Protein AF-A0A9D7B9E9-F1 (afdb_monomer)

Radius of gyration: 17.44 Å; Cα contacts (8 Å, |Δi|>4): 364; chains: 1; bounding box: 37×48×51 Å

Mean predicted aligned error: 8.18 Å

pLDDT: mean 83.64, std 17.67, range [37.66, 98.56]

Nearest PDB structures (foldseek):
  6jv1-assembly1_A  TM=7.562E-01  e=7.847E-06  Synechocystis sp. PCC 6803 substr. Kazusa
  1g61-assembly2_B  TM=6.503E-01  e=5.868E-02  Methanocaldococcus jannaschii
  5t9f-assembly1_B  TM=6.902E-01  e=3.402E+00  Glycine max
  5whx-assembly1_A  TM=3.479E-01  e=3.848E+00  Glycine max

Sequence (204 aa):
MRQTLDFSAWEHHGLILEGTGSLVLDRIKRRAFACLSPRTSERAVEAWCEQLGYTPIAFTASMDGRLNGAPIYHTNVVISIGTHWALVCFDAMPYPAERQELEEELAKSGREVISFDLPQLHKFVGNALELVPARLSGASGHREQRGTKQEAIFLSETAFHALKPFQRIALERHAQLIPVAVPTIEAIGGGGVRCMLAENFLPG

Solvent-accessible surface area (backbone atoms only — not comparable to full-atom values): 11478 Å² total; per-residue (Å²): 132,91,82,80,86,81,62,73,78,33,53,85,70,71,35,30,70,51,69,77,35,20,49,40,65,41,79,88,82,32,35,35,36,28,24,44,32,99,37,15,28,64,73,40,48,47,54,51,17,65,77,69,67,36,47,68,46,70,36,57,36,14,72,74,23,38,86,88,36,59,70,38,55,38,17,33,42,41,32,26,70,50,95,59,35,30,36,35,35,64,61,24,31,50,48,66,67,50,43,51,53,51,51,52,55,46,59,76,66,73,35,51,77,44,76,47,52,57,77,31,38,79,36,35,48,15,15,40,40,66,46,69,72,79,79,66,90,79,71,85,79,79,77,78,63,90,84,65,64,71,34,32,33,38,26,24,42,61,16,57,70,53,49,51,72,68,57,46,55,55,49,55,72,75,23,44,77,45,67,38,88,52,68,68,43,43,75,73,67,76,40,46,51,42,75,76,55,83,91,80,83,77,86,129

Secondary structure (DSSP, 8-state):
-------HHHHTTT--B-GGGS-EEETTTTEEEEEEBTTB-HHHHHHHHHHHT-EEEEEE-BTTSSTTSPBP--HHHHEEE-SSEEEE-GGG---HHHHHHHHHHHHHHT-EEEE--HHHHTTTTT--EEEPPP--TT-------TT--S-EEEEEHHHHHHS-HHHHHHHHTTSEEEEE--HHIIIII---TGGG--------

Foldseek 3Di:
DDDDDDCPVCVVVQAAAAAPFQWAAPPPQQETEGADDSRHHPVNQVVVCVVVVHDYLYAWFALQLAPPHHTDNGPLLAWHDDPAAIEGELSRGNDVVSSVVVVVVVVVSNHHYDYDYSVLSLLSLSNKDKDADDPPPPDDDDPDPPPAFRIEIEWAPSNVVSDDPVSVVRVVVRHHYDHDHDPCCVVPVVDIPNVVDHDDDDDD

Structure (mmCIF, N/CA/C/O backbone):
data_AF-A0A9D7B9E9-F1
#
_entry.id   AF-A0A9D7B9E9-F1
#
loop_
_atom_site.group_PDB
_atom_site.id
_atom_site.type_symbol
_atom_site.label_atom_id
_atom_site.label_alt_id
_atom_site.label_comp_id
_atom_site.label_asym_id
_atom_site.label_entity_id
_atom_site.label_seq_id
_atom_site.pdbx_PDB_ins_code
_atom_site.Cartn_x
_atom_site.Cartn_y
_atom_site.Cartn_z
_atom_site.occupancy
_atom_site.B_iso_or_equiv
_atom_site.auth_seq_id
_atom_site.auth_comp_id
_atom_site.auth_asym_id
_atom_site.auth_atom_id
_atom_site.pdbx_PDB_model_num
ATOM 1 N N . MET A 1 1 ? -12.060 -28.147 9.194 1.00 37.69 1 MET A N 1
ATOM 2 C CA . MET A 1 1 ? -10.891 -28.699 8.476 1.00 37.69 1 MET A CA 1
ATOM 3 C C . MET A 1 1 ? -9.906 -27.549 8.296 1.00 37.69 1 MET A C 1
ATOM 5 O O . MET A 1 1 ? -10.287 -26.558 7.693 1.00 37.69 1 MET A O 1
ATOM 9 N N . ARG A 1 2 ? -8.721 -27.591 8.924 1.00 37.66 2 ARG A N 1
ATOM 10 C CA . ARG A 1 2 ? -7.673 -26.571 8.723 1.00 37.66 2 ARG A CA 1
ATOM 11 C C . ARG A 1 2 ? -7.009 -26.879 7.383 1.00 37.66 2 ARG A C 1
ATOM 13 O O . ARG A 1 2 ? -6.370 -27.918 7.268 1.00 37.66 2 ARG A O 1
ATOM 20 N N . GLN A 1 3 ? -7.216 -26.031 6.383 1.00 48.16 3 GLN A N 1
ATOM 21 C CA . GLN A 1 3 ? -6.511 -26.131 5.112 1.00 48.16 3 GLN A CA 1
ATOM 22 C C . GLN A 1 3 ? -5.310 -25.191 5.181 1.00 48.16 3 GLN A C 1
ATOM 24 O O . GLN A 1 3 ? -5.473 -23.976 5.254 1.00 48.16 3 GLN A O 1
ATOM 29 N N . THR A 1 4 ? -4.111 -25.763 5.234 1.00 53.41 4 THR A N 1
ATOM 30 C CA . THR A 1 4 ? -2.867 -25.008 5.084 1.00 53.41 4 THR A CA 1
ATOM 31 C C . THR A 1 4 ? -2.554 -24.965 3.596 1.00 53.41 4 THR A C 1
ATOM 33 O O . THR A 1 4 ? -2.354 -26.015 2.988 1.00 53.41 4 THR A O 1
ATOM 36 N N . LEU A 1 5 ? -2.564 -23.772 3.005 1.00 59.47 5 LEU A N 1
ATOM 37 C CA . LEU A 1 5 ? -2.036 -23.555 1.661 1.00 59.47 5 LEU A CA 1
ATOM 38 C C . LEU A 1 5 ? -0.542 -23.268 1.808 1.00 59.47 5 LEU A C 1
ATOM 40 O O . LEU A 1 5 ? -0.166 -22.256 2.396 1.00 59.47 5 LEU A O 1
ATOM 44 N N . ASP A 1 6 ? 0.286 -24.201 1.345 1.00 66.50 6 ASP A N 1
ATOM 45 C CA . ASP A 1 6 ? 1.742 -24.084 1.361 1.00 66.50 6 ASP A CA 1
ATOM 46 C C . ASP A 1 6 ? 2.238 -23.719 -0.043 1.00 66.50 6 ASP A C 1
ATOM 48 O O . ASP A 1 6 ? 2.062 -24.479 -0.999 1.00 66.50 6 ASP A O 1
ATOM 52 N N . PHE A 1 7 ? 2.840 -22.536 -0.153 1.00 66.31 7 PHE A N 1
ATOM 53 C CA . PHE A 1 7 ? 3.395 -22.006 -1.393 1.00 66.31 7 PHE A CA 1
ATOM 54 C C . PHE A 1 7 ? 4.924 -22.122 -1.458 1.00 66.31 7 PHE A C 1
ATOM 56 O O . PHE A 1 7 ? 5.514 -21.665 -2.428 1.00 66.31 7 PHE A O 1
ATOM 63 N N . SER A 1 8 ? 5.603 -22.757 -0.494 1.00 66.06 8 SER A N 1
ATOM 64 C CA . SER A 1 8 ? 7.074 -22.839 -0.484 1.00 66.06 8 SER A CA 1
ATOM 65 C C . SER A 1 8 ? 7.655 -23.531 -1.726 1.00 66.06 8 SER A C 1
ATOM 67 O O . SER A 1 8 ? 8.732 -23.176 -2.196 1.00 66.06 8 SER A O 1
ATOM 69 N N . ALA A 1 9 ? 6.917 -24.458 -2.346 1.00 65.50 9 ALA A N 1
ATOM 70 C CA . ALA A 1 9 ? 7.335 -25.103 -3.596 1.00 65.50 9 ALA A CA 1
ATOM 71 C C . ALA A 1 9 ? 7.439 -24.133 -4.799 1.00 65.50 9 ALA A C 1
ATOM 73 O O . ALA A 1 9 ? 8.052 -24.461 -5.820 1.00 65.50 9 ALA A O 1
ATOM 74 N N . TRP A 1 10 ? 6.835 -22.946 -4.703 1.00 71.88 10 TRP A N 1
ATOM 75 C CA . TRP A 1 10 ? 6.824 -21.930 -5.756 1.00 71.88 10 TRP A CA 1
ATOM 76 C C . TRP A 1 10 ? 8.148 -21.164 -5.844 1.00 71.88 10 TRP A C 1
ATOM 78 O O . TRP A 1 10 ? 8.558 -20.791 -6.945 1.00 71.88 10 TRP A O 1
ATOM 88 N N . GLU A 1 11 ? 8.883 -21.044 -4.736 1.00 62.09 11 GLU A N 1
ATOM 89 C CA . GLU A 1 11 ? 10.193 -20.381 -4.700 1.00 62.09 11 GLU A CA 1
ATOM 90 C C . GLU A 1 11 ? 11.195 -21.064 -5.641 1.00 62.09 11 GLU A C 1
ATOM 92 O O . GLU A 1 11 ? 11.913 -20.399 -6.388 1.00 62.09 11 GLU A O 1
ATOM 97 N N . HIS A 1 12 ? 11.168 -22.401 -5.702 1.00 60.50 12 HIS A N 1
ATOM 98 C CA . HIS A 1 12 ? 11.997 -23.192 -6.620 1.00 60.50 12 HIS A CA 1
ATOM 99 C C . HIS A 1 12 ? 11.691 -22.943 -8.107 1.00 60.50 12 HIS A C 1
ATOM 101 O O . HIS A 1 12 ? 12.500 -23.292 -8.964 1.00 60.50 12 HIS A O 1
ATOM 107 N N . HIS A 1 13 ? 10.549 -22.321 -8.413 1.00 59.25 13 HIS A N 1
ATOM 108 C CA . HIS A 1 13 ? 10.107 -21.965 -9.761 1.00 59.25 13 HIS A CA 1
ATOM 109 C C . HIS A 1 13 ? 10.176 -20.449 -10.030 1.00 59.25 13 HIS A C 1
ATOM 111 O O . HIS A 1 13 ? 9.658 -19.988 -11.046 1.00 59.25 13 HIS A O 1
ATOM 117 N N . GLY A 1 14 ? 10.797 -19.668 -9.134 1.00 59.38 14 GLY A N 1
ATOM 118 C CA . GLY A 1 14 ? 10.911 -18.209 -9.261 1.00 59.38 14 GLY A CA 1
ATOM 119 C C . GLY A 1 14 ? 9.605 -17.445 -9.006 1.00 59.38 14 GLY A C 1
ATOM 120 O O . GLY A 1 14 ? 9.515 -16.260 -9.319 1.00 59.38 14 GLY A O 1
ATOM 121 N N . LEU A 1 15 ? 8.592 -18.107 -8.446 1.00 67.50 15 LEU A N 1
ATOM 122 C CA . LEU A 1 15 ? 7.315 -17.514 -8.061 1.00 67.50 15 LEU A CA 1
ATOM 123 C C . LEU A 1 15 ? 7.410 -17.057 -6.599 1.00 67.50 15 LEU A C 1
ATOM 125 O O . LEU A 1 15 ? 7.438 -17.882 -5.689 1.00 67.50 15 LEU A O 1
ATOM 129 N N . ILE A 1 16 ? 7.491 -15.743 -6.383 1.00 72.69 16 ILE A N 1
ATOM 130 C CA . ILE A 1 16 ? 7.802 -15.153 -5.072 1.00 72.69 16 ILE A CA 1
ATOM 131 C C . ILE A 1 16 ? 6.638 -14.274 -4.593 1.00 72.69 16 ILE A C 1
ATOM 133 O O . ILE A 1 16 ? 6.143 -13.434 -5.344 1.00 72.69 16 ILE A O 1
ATOM 137 N N . LEU A 1 17 ? 6.222 -14.469 -3.339 1.00 74.31 17 LEU A N 1
ATOM 138 C CA . LEU A 1 17 ? 5.342 -13.588 -2.563 1.00 74.31 17 LEU A CA 1
ATOM 139 C C . LEU A 1 17 ? 5.974 -13.395 -1.183 1.00 74.31 17 LEU A C 1
ATOM 141 O O . LEU A 1 17 ? 5.739 -14.177 -0.261 1.00 74.31 17 LEU A O 1
ATOM 145 N N . GLU A 1 18 ? 6.824 -12.386 -1.040 1.00 75.19 18 GLU A N 1
ATOM 146 C CA . GLU A 1 18 ? 7.558 -12.151 0.198 1.00 75.19 18 GLU A CA 1
ATOM 147 C C . GLU A 1 18 ? 6.696 -11.500 1.296 1.00 75.19 18 GLU A C 1
ATOM 149 O O . GLU A 1 18 ? 6.580 -10.278 1.443 1.00 75.19 18 GLU A O 1
ATOM 154 N N . GLY A 1 19 ? 6.123 -12.361 2.137 1.00 65.75 19 GLY A N 1
ATOM 155 C CA . GLY A 1 19 ? 5.515 -11.983 3.411 1.00 65.75 19 GLY A CA 1
ATOM 156 C C . GLY A 1 19 ? 4.329 -11.019 3.289 1.00 65.75 19 GLY A C 1
ATOM 157 O O . GLY A 1 19 ? 3.623 -10.960 2.285 1.00 65.75 19 GLY A O 1
ATOM 158 N N . THR A 1 20 ? 4.081 -10.242 4.347 1.00 69.12 20 THR A N 1
ATOM 159 C CA . THR A 1 20 ? 2.979 -9.259 4.401 1.00 69.12 20 THR A CA 1
ATOM 160 C C . THR A 1 20 ? 3.271 -7.978 3.607 1.00 69.12 20 THR A C 1
ATOM 162 O O . THR A 1 20 ? 2.403 -7.107 3.487 1.00 69.12 20 THR A O 1
ATOM 165 N N . GLY A 1 21 ? 4.491 -7.842 3.074 1.00 77.88 21 GLY A N 1
ATOM 166 C CA . GLY A 1 21 ? 4.933 -6.702 2.273 1.00 77.88 21 GLY A CA 1
ATOM 167 C C . GLY A 1 21 ? 4.479 -6.769 0.818 1.00 77.88 21 GLY A C 1
ATOM 168 O O . GLY A 1 21 ? 4.160 -5.726 0.243 1.00 77.88 21 GLY A O 1
ATOM 169 N N . SER A 1 22 ? 4.392 -7.975 0.248 1.00 85.31 22 SER A N 1
ATOM 170 C CA . SER A 1 22 ? 4.019 -8.195 -1.156 1.00 85.31 22 SER A CA 1
ATOM 171 C C . SER A 1 22 ? 2.559 -7.899 -1.473 1.00 85.31 22 SER A C 1
ATOM 173 O O . SER A 1 22 ? 2.260 -7.492 -2.591 1.00 85.31 22 SER A O 1
ATOM 175 N N . LEU A 1 23 ? 1.648 -8.053 -0.510 1.00 91.50 23 LEU A N 1
ATOM 176 C CA . LEU A 1 23 ? 0.216 -7.849 -0.730 1.00 91.50 23 LEU A CA 1
ATOM 177 C C . LEU A 1 23 ? -0.369 -6.847 0.264 1.00 91.50 23 LEU A C 1
ATOM 179 O O . LEU A 1 23 ? -0.178 -6.949 1.479 1.00 91.50 23 LEU A O 1
ATOM 183 N N . VAL A 1 24 ? -1.155 -5.912 -0.265 1.00 94.12 24 VAL A N 1
ATOM 184 C CA . VAL A 1 24 ? -2.067 -5.072 0.518 1.00 94.12 24 VAL A CA 1
ATOM 185 C C . VAL A 1 24 ? -3.485 -5.473 0.137 1.00 94.12 24 VAL A C 1
ATOM 187 O O . VAL A 1 24 ? -3.861 -5.429 -1.032 1.00 94.12 24 VAL A O 1
ATOM 190 N N . LEU A 1 25 ? -4.261 -5.934 1.117 1.00 93.00 25 LEU A N 1
ATOM 191 C CA . LEU A 1 25 ? -5.546 -6.585 0.871 1.00 93.00 25 LEU A CA 1
ATOM 192 C C . LEU A 1 25 ? -6.707 -5.663 1.229 1.00 93.00 25 LEU A C 1
ATOM 194 O O . LEU A 1 25 ? -6.897 -5.316 2.392 1.00 93.00 25 LEU A O 1
ATOM 198 N N . ASP A 1 26 ? -7.557 -5.368 0.250 1.00 93.00 26 ASP A N 1
ATOM 199 C CA . ASP A 1 26 ? -8.909 -4.901 0.524 1.00 93.00 26 ASP A CA 1
ATOM 200 C C . ASP A 1 26 ? -9.805 -6.111 0.776 1.00 93.00 26 ASP A C 1
ATOM 202 O O . ASP A 1 26 ? -10.316 -6.762 -0.140 1.00 93.00 26 ASP A O 1
ATOM 206 N N . ARG A 1 27 ? -10.003 -6.414 2.055 1.00 89.06 27 ARG A N 1
ATOM 207 C CA . ARG A 1 27 ? -10.795 -7.569 2.487 1.00 89.06 27 ARG A CA 1
ATOM 208 C C . ARG A 1 27 ? -12.296 -7.386 2.246 1.00 89.06 27 ARG A C 1
ATOM 210 O O . ARG A 1 27 ? -12.996 -8.387 2.130 1.00 89.06 27 ARG A O 1
ATOM 217 N N . ILE A 1 28 ? -12.775 -6.142 2.137 1.00 88.62 28 ILE A N 1
ATOM 218 C CA . ILE A 1 28 ? -14.192 -5.812 1.914 1.00 88.62 28 ILE A CA 1
ATOM 219 C C . ILE A 1 28 ? -14.541 -5.992 0.436 1.00 88.62 28 ILE A C 1
ATOM 221 O O . ILE A 1 28 ? -15.531 -6.642 0.107 1.00 88.62 28 ILE A O 1
ATOM 225 N N . LYS A 1 29 ? -13.722 -5.441 -0.467 1.00 92.62 29 LYS A N 1
ATOM 226 C CA . LYS A 1 29 ? -13.943 -5.524 -1.924 1.00 92.62 29 LYS A CA 1
ATOM 227 C C . LYS A 1 29 ? -13.270 -6.726 -2.577 1.00 92.62 29 LYS A C 1
ATOM 229 O O . LYS A 1 29 ? -13.433 -6.926 -3.777 1.00 92.62 29 LYS A O 1
ATOM 234 N N . ARG A 1 30 ? -12.529 -7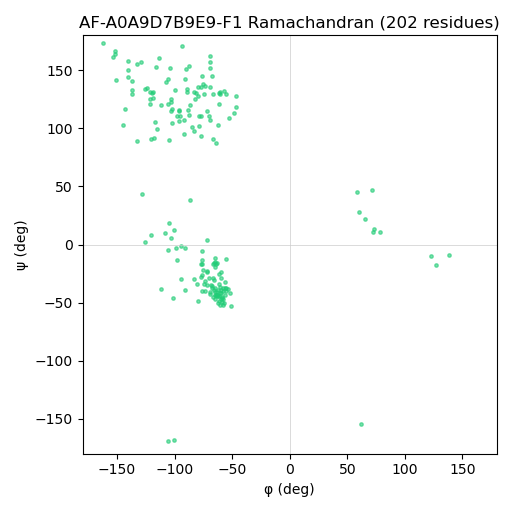.525 -1.802 1.00 94.62 30 ARG A N 1
ATOM 235 C CA . ARG A 1 30 ? -11.798 -8.706 -2.280 1.00 94.62 30 ARG A CA 1
ATOM 236 C C . ARG A 1 30 ? -10.798 -8.344 -3.379 1.00 94.62 30 ARG A C 1
ATOM 238 O O . ARG A 1 30 ? -10.707 -9.025 -4.396 1.00 94.62 30 ARG A O 1
ATOM 245 N N . ARG A 1 31 ? -10.041 -7.263 -3.164 1.00 96.12 31 ARG A N 1
ATOM 246 C CA . ARG A 1 31 ? -8.927 -6.840 -4.031 1.00 96.12 31 ARG A CA 1
ATOM 247 C C . ARG A 1 31 ? -7.592 -7.107 -3.355 1.00 96.12 31 ARG A C 1
ATOM 249 O O . ARG A 1 31 ? -7.463 -6.897 -2.149 1.00 96.12 31 ARG A O 1
ATOM 256 N N . ALA A 1 32 ? -6.619 -7.573 -4.124 1.00 96.31 32 ALA A N 1
ATOM 257 C CA . ALA A 1 32 ? -5.248 -7.747 -3.673 1.00 96.31 32 ALA A CA 1
ATOM 258 C C . ALA A 1 32 ? -4.342 -6.837 -4.501 1.00 96.31 32 ALA A C 1
ATOM 260 O O . ALA A 1 32 ? -4.096 -7.104 -5.674 1.00 96.31 32 ALA A O 1
ATOM 261 N N . PHE A 1 33 ? -3.878 -5.752 -3.892 1.00 97.38 33 PHE A N 1
ATOM 262 C CA . PHE A 1 33 ? -2.929 -4.842 -4.518 1.00 97.38 33 PHE A CA 1
ATOM 263 C C . PHE A 1 33 ? -1.526 -5.437 -4.419 1.00 97.38 33 PHE A C 1
ATOM 265 O O . PHE A 1 33 ? -1.147 -5.931 -3.349 1.00 97.38 33 PHE A O 1
ATOM 272 N N . ALA A 1 34 ? -0.770 -5.382 -5.514 1.00 97.06 34 ALA A N 1
ATOM 273 C CA . ALA A 1 34 ? 0.567 -5.954 -5.596 1.00 97.06 34 ALA A CA 1
ATOM 274 C C . ALA A 1 34 ? 1.507 -5.087 -6.446 1.00 97.06 34 ALA A C 1
ATOM 276 O O . ALA A 1 34 ? 1.318 -4.941 -7.649 1.00 97.06 34 ALA A O 1
ATOM 277 N N . CYS A 1 35 ? 2.555 -4.558 -5.819 1.00 96.50 35 CYS A N 1
ATOM 278 C CA . CYS A 1 35 ? 3.689 -3.953 -6.500 1.00 96.50 35 CYS A CA 1
ATOM 279 C C . CYS A 1 35 ? 4.604 -5.070 -7.012 1.00 96.50 35 CYS A C 1
ATOM 281 O O . CYS A 1 35 ? 5.241 -5.765 -6.212 1.00 96.50 35 CYS A O 1
ATOM 283 N N . LEU A 1 36 ? 4.661 -5.244 -8.330 1.00 95.25 36 LEU A N 1
ATOM 284 C CA . LEU A 1 36 ? 5.505 -6.226 -8.996 1.00 95.25 36 LEU A CA 1
ATOM 285 C C . LEU A 1 36 ? 6.977 -5.869 -8.808 1.00 95.25 36 LEU A C 1
ATOM 287 O O . LEU A 1 36 ? 7.406 -4.733 -9.019 1.00 95.25 36 LEU A O 1
ATOM 291 N N . SER A 1 37 ? 7.758 -6.851 -8.373 1.00 92.12 37 SER A N 1
ATOM 292 C CA . SER A 1 37 ? 9.175 -6.676 -8.066 1.00 92.12 37 SER A CA 1
ATOM 293 C C . SER A 1 37 ? 9.875 -8.040 -8.026 1.00 92.12 37 SER A C 1
ATOM 295 O O . SER A 1 37 ? 9.207 -9.075 -8.030 1.00 92.12 37 SER A O 1
ATOM 297 N N . PRO A 1 38 ? 11.212 -8.098 -7.890 1.00 86.56 38 PRO A N 1
ATOM 298 C CA . PRO A 1 38 ? 11.914 -9.354 -7.607 1.00 86.56 38 PRO A CA 1
ATOM 299 C C . PRO A 1 38 ? 11.422 -10.103 -6.354 1.00 86.56 38 PRO A C 1
ATOM 301 O O . PRO A 1 38 ? 11.803 -11.250 -6.152 1.00 86.56 38 PRO A O 1
ATOM 304 N N . ARG A 1 39 ? 10.612 -9.462 -5.498 1.00 87.62 39 ARG A N 1
ATOM 305 C CA . ARG A 1 39 ? 10.012 -10.041 -4.287 1.00 87.62 39 ARG A CA 1
ATOM 306 C C . ARG A 1 39 ? 8.509 -10.347 -4.424 1.00 87.62 39 ARG A C 1
ATOM 308 O O . ARG A 1 39 ? 7.918 -10.929 -3.518 1.00 87.62 39 ARG A O 1
ATOM 315 N N . THR A 1 40 ? 7.889 -9.978 -5.548 1.00 91.31 40 THR A N 1
ATOM 316 C CA . THR A 1 40 ? 6.454 -10.164 -5.814 1.00 91.31 40 THR A CA 1
ATOM 317 C C . THR A 1 40 ? 6.238 -10.479 -7.295 1.00 91.31 40 THR A C 1
ATOM 319 O O . THR A 1 40 ? 6.287 -9.590 -8.145 1.00 91.31 40 THR A O 1
ATOM 322 N N . SER A 1 41 ? 5.989 -11.749 -7.608 1.00 92.00 41 SER A N 1
ATOM 323 C CA . SER A 1 41 ? 5.736 -12.238 -8.967 1.00 92.00 41 SER A CA 1
ATOM 324 C C . SER A 1 41 ? 4.250 -12.183 -9.308 1.00 92.00 41 SER A C 1
ATOM 326 O O . SER A 1 41 ? 3.439 -12.771 -8.596 1.00 92.00 41 SER A O 1
ATOM 328 N N . GLU A 1 42 ? 3.908 -11.622 -10.466 1.00 92.50 42 GLU A N 1
ATOM 329 C CA . GLU A 1 42 ? 2.531 -11.534 -10.977 1.00 92.50 42 GLU A CA 1
ATOM 330 C C . GLU A 1 42 ? 1.812 -12.890 -10.968 1.00 92.50 42 GLU A C 1
ATOM 332 O O . GLU A 1 42 ? 0.795 -13.048 -10.302 1.00 92.50 42 GLU A O 1
ATOM 337 N N . ARG A 1 43 ? 2.420 -13.923 -11.563 1.00 90.88 43 ARG A N 1
ATOM 338 C CA . ARG A 1 43 ? 1.859 -15.287 -11.580 1.00 90.88 43 ARG A CA 1
ATOM 339 C C . ARG A 1 43 ? 1.570 -15.860 -10.188 1.00 90.88 43 ARG A C 1
ATOM 341 O O . ARG A 1 43 ? 0.658 -16.665 -10.024 1.00 90.88 43 ARG A O 1
ATOM 348 N N . ALA A 1 44 ? 2.367 -15.483 -9.188 1.00 89.38 44 ALA A N 1
ATOM 349 C CA . ALA A 1 44 ? 2.162 -15.937 -7.818 1.00 89.38 44 ALA A CA 1
ATOM 350 C C . ALA A 1 44 ? 0.989 -15.181 -7.176 1.00 89.38 44 ALA A C 1
ATOM 352 O O . ALA A 1 44 ? 0.168 -15.793 -6.497 1.00 89.38 44 ALA A O 1
ATOM 353 N N . VAL A 1 45 ? 0.873 -13.874 -7.444 1.00 92.38 45 VAL A N 1
ATOM 354 C CA . VAL A 1 45 ? -0.271 -13.046 -7.034 1.00 92.38 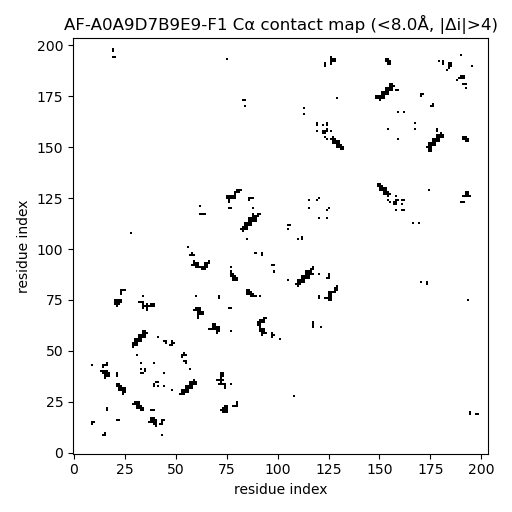45 VAL A CA 1
ATOM 355 C C . VAL A 1 45 ? -1.568 -13.583 -7.639 1.00 92.38 45 VAL A C 1
ATOM 357 O O . VAL A 1 45 ? -2.542 -13.754 -6.910 1.00 92.38 45 VAL A O 1
ATOM 360 N N . GLU A 1 46 ? -1.585 -13.889 -8.937 1.00 93.31 46 GLU A N 1
ATOM 361 C CA . GLU A 1 46 ? -2.746 -14.451 -9.638 1.00 93.31 46 GLU A CA 1
ATOM 362 C C . GLU A 1 46 ? -3.195 -15.773 -9.013 1.00 93.31 46 GLU A C 1
ATOM 364 O O . GLU A 1 46 ? -4.354 -15.909 -8.623 1.00 93.31 46 GLU A O 1
ATOM 369 N N . ALA A 1 47 ? -2.269 -16.720 -8.840 1.00 89.75 47 ALA A N 1
ATOM 370 C CA . ALA A 1 47 ? -2.576 -18.024 -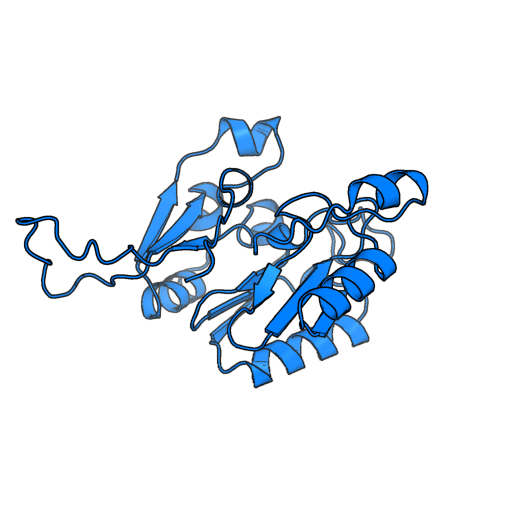8.264 1.00 89.75 47 ALA A CA 1
ATOM 371 C C . ALA A 1 47 ? -3.031 -17.920 -6.794 1.00 89.75 47 ALA A C 1
ATOM 373 O O . ALA A 1 47 ? -3.946 -18.628 -6.370 1.00 89.75 47 ALA A O 1
ATOM 374 N N . TRP A 1 48 ? -2.440 -17.009 -6.012 1.00 91.94 48 TRP A N 1
ATOM 375 C CA . TRP A 1 48 ? -2.894 -16.711 -4.651 1.00 91.94 48 TRP A CA 1
ATOM 376 C C . TRP A 1 48 ? -4.319 -16.142 -4.648 1.00 91.94 48 TRP A C 1
ATOM 378 O O . TRP A 1 48 ? -5.164 -16.565 -3.855 1.00 91.94 48 TRP A O 1
ATOM 388 N N . CYS A 1 49 ? -4.604 -15.211 -5.561 1.00 93.69 49 CYS A N 1
ATOM 389 C CA . CYS A 1 49 ? -5.912 -14.583 -5.707 1.00 93.69 49 CYS A CA 1
ATOM 390 C C . CYS A 1 49 ? -6.987 -15.585 -6.126 1.00 93.69 49 CYS A C 1
ATOM 392 O O . CYS A 1 49 ? -8.067 -15.586 -5.537 1.00 93.69 49 CYS A O 1
ATOM 394 N N . GLU A 1 50 ? -6.683 -16.466 -7.079 1.00 93.00 50 GLU A N 1
ATOM 395 C CA . GLU A 1 50 ? -7.579 -17.532 -7.526 1.00 93.00 50 GLU A CA 1
ATOM 396 C C . GLU A 1 50 ? -7.955 -18.459 -6.364 1.00 93.00 50 GLU A C 1
ATOM 398 O O . GLU A 1 50 ? -9.137 -18.689 -6.104 1.00 93.00 50 GLU A O 1
ATOM 403 N N . GLN A 1 51 ? -6.963 -18.931 -5.603 1.00 90.50 51 GLN A N 1
ATOM 404 C CA . GLN A 1 51 ? -7.197 -19.863 -4.499 1.00 90.50 51 GLN A CA 1
ATOM 405 C C . GLN A 1 51 ? -7.973 -19.243 -3.340 1.00 90.50 51 GLN A C 1
ATOM 407 O O . GLN A 1 51 ? -8.771 -19.921 -2.691 1.00 90.50 51 GLN A O 1
ATOM 412 N N . LEU A 1 52 ? -7.727 -17.965 -3.053 1.00 90.81 52 LEU A N 1
ATOM 413 C CA . LEU A 1 52 ? -8.334 -17.298 -1.911 1.00 90.81 52 LEU A CA 1
ATOM 414 C C . LEU A 1 52 ? -9.550 -16.463 -2.269 1.00 90.81 52 LEU A C 1
ATOM 416 O O . LEU A 1 52 ? -10.156 -15.944 -1.342 1.00 90.81 52 LEU A O 1
ATOM 420 N N . GLY A 1 53 ? -9.939 -16.346 -3.542 1.00 93.75 53 GLY A N 1
ATOM 421 C CA . GLY A 1 53 ? -11.106 -15.586 -3.994 1.00 93.75 53 GLY A CA 1
ATOM 422 C C . GLY A 1 53 ? -10.913 -14.071 -3.895 1.00 93.75 53 GLY A C 1
ATOM 423 O O . GLY A 1 53 ? -11.764 -13.377 -3.327 1.00 93.75 53 GLY A O 1
ATOM 424 N N . TYR A 1 54 ? -9.770 -13.579 -4.365 1.00 95.94 54 TYR A N 1
ATOM 425 C CA . TYR A 1 54 ? -9.466 -12.159 -4.555 1.00 95.94 54 TYR A CA 1
ATOM 426 C C . TYR A 1 54 ? -9.315 -11.852 -6.049 1.00 95.94 54 TYR A C 1
ATOM 428 O O . TYR A 1 54 ? -9.077 -12.743 -6.857 1.00 95.94 54 TYR A O 1
ATOM 436 N N . THR A 1 55 ? -9.439 -10.581 -6.419 1.00 96.69 55 THR A N 1
ATOM 437 C CA . THR A 1 55 ? -9.050 -10.080 -7.742 1.00 96.69 55 THR A CA 1
ATOM 438 C C . THR A 1 55 ? -7.715 -9.340 -7.610 1.00 96.69 55 THR A C 1
ATOM 440 O O . THR A 1 55 ? -7.629 -8.439 -6.763 1.00 96.69 55 THR A O 1
ATOM 443 N N . PRO A 1 56 ? -6.683 -9.706 -8.390 1.00 96.75 56 PRO A N 1
ATOM 444 C CA . PRO A 1 56 ? -5.385 -9.045 -8.335 1.00 96.75 56 PRO A CA 1
ATOM 445 C C . PRO A 1 56 ? -5.448 -7.666 -8.998 1.00 96.75 56 PRO A C 1
ATOM 447 O O . PRO A 1 56 ? -6.026 -7.537 -10.071 1.00 96.75 56 PRO A O 1
ATOM 450 N N . ILE A 1 57 ? -4.834 -6.664 -8.367 1.00 97.56 57 ILE A N 1
ATOM 451 C CA . ILE A 1 57 ? -4.541 -5.344 -8.942 1.00 97.56 57 ILE A CA 1
ATOM 452 C C . ILE A 1 57 ? -3.021 -5.172 -8.889 1.00 97.56 57 ILE A C 1
ATOM 454 O O . ILE A 1 57 ? -2.459 -4.765 -7.865 1.00 97.56 57 ILE A O 1
ATOM 458 N N . ALA A 1 58 ? -2.354 -5.582 -9.964 1.00 97.25 58 ALA A N 1
ATOM 459 C CA . ALA A 1 58 ? -0.904 -5.544 -10.074 1.00 97.25 58 ALA A CA 1
ATOM 460 C C . ALA A 1 58 ? -0.440 -4.216 -10.683 1.00 97.25 58 ALA A C 1
ATOM 462 O O . ALA A 1 58 ? -1.088 -3.667 -11.568 1.00 97.25 58 ALA A O 1
ATOM 463 N N . PHE A 1 59 ? 0.681 -3.693 -10.199 1.00 97.94 59 PHE A N 1
ATOM 464 C CA . PHE A 1 59 ? 1.294 -2.482 -10.736 1.00 97.94 59 PHE A CA 1
ATOM 465 C C . PHE A 1 59 ? 2.803 -2.488 -10.519 1.00 97.94 59 PHE A C 1
ATOM 467 O O . PHE A 1 59 ? 3.322 -3.215 -9.675 1.00 97.94 59 PHE A O 1
ATOM 474 N N . THR A 1 60 ? 3.514 -1.628 -11.233 1.00 97.69 60 THR A N 1
ATOM 475 C CA . THR A 1 60 ? 4.946 -1.400 -11.064 1.00 97.69 60 THR A CA 1
ATOM 476 C C . THR A 1 60 ? 5.178 -0.066 -10.363 1.00 97.69 60 THR A C 1
ATOM 478 O O . THR A 1 60 ? 4.497 0.924 -10.633 1.00 97.69 60 THR A O 1
ATOM 481 N N . ALA A 1 61 ? 6.174 -0.007 -9.477 1.00 97.62 61 ALA A N 1
ATOM 482 C CA . ALA A 1 61 ? 6.598 1.245 -8.865 1.00 97.62 61 ALA A CA 1
ATOM 483 C C . ALA A 1 61 ? 8.121 1.329 -8.716 1.00 97.62 61 ALA A C 1
ATOM 485 O O . ALA A 1 61 ? 8.810 0.322 -8.528 1.00 97.62 61 ALA A O 1
ATOM 486 N N . SER A 1 62 ? 8.646 2.549 -8.771 1.00 97.69 62 SER A N 1
ATOM 487 C CA . SER A 1 62 ? 10.065 2.841 -8.596 1.00 97.69 62 SER A CA 1
ATOM 488 C C . SER A 1 62 ? 10.287 3.997 -7.627 1.00 97.69 62 SER A C 1
ATOM 490 O O . SER A 1 62 ? 9.430 4.856 -7.425 1.00 97.69 62 SER A O 1
ATOM 492 N N . MET A 1 63 ? 11.468 4.005 -7.012 1.00 96.00 63 MET A N 1
ATOM 493 C CA . MET A 1 63 ? 11.853 4.950 -5.962 1.00 96.00 63 MET A CA 1
ATOM 494 C C . MET A 1 63 ? 11.812 6.412 -6.422 1.00 96.00 63 MET A C 1
ATOM 496 O O . MET A 1 63 ? 11.691 7.299 -5.587 1.00 96.00 63 MET A O 1
ATOM 500 N N . ASP A 1 64 ? 11.916 6.674 -7.725 1.00 96.44 64 ASP A N 1
ATOM 501 C CA . ASP A 1 64 ? 11.887 8.015 -8.316 1.00 96.44 64 ASP A CA 1
ATOM 502 C C . ASP A 1 64 ? 10.738 8.218 -9.322 1.00 96.44 64 ASP A C 1
ATOM 504 O O . ASP A 1 64 ? 10.701 9.239 -10.012 1.00 96.44 64 ASP A O 1
ATOM 508 N N . GLY A 1 65 ? 9.813 7.255 -9.425 1.00 96.62 65 GLY A N 1
ATOM 509 C CA . GLY A 1 65 ? 8.675 7.315 -10.344 1.00 96.62 65 GLY A CA 1
ATOM 510 C C . GLY A 1 65 ? 9.021 7.130 -11.822 1.00 96.62 65 GLY A C 1
ATOM 511 O O . GLY A 1 65 ? 8.187 7.396 -12.689 1.00 96.62 65 GLY A O 1
ATOM 512 N N . ARG A 1 66 ? 10.251 6.714 -12.150 1.00 96.56 66 ARG A N 1
ATOM 513 C CA . ARG A 1 66 ? 10.721 6.529 -13.532 1.00 96.56 66 ARG A CA 1
ATOM 514 C C . ARG A 1 66 ? 10.771 5.059 -13.929 1.00 96.56 66 ARG A C 1
ATOM 516 O O . ARG A 1 66 ? 11.041 4.195 -13.101 1.00 96.56 66 ARG A O 1
ATOM 523 N N . LEU A 1 67 ? 10.603 4.787 -15.226 1.00 92.81 67 LEU A N 1
ATOM 524 C CA . LEU A 1 67 ? 10.647 3.431 -15.802 1.00 92.81 67 LEU A CA 1
ATOM 525 C C . LEU A 1 67 ? 11.957 2.683 -15.501 1.00 92.81 67 LEU A C 1
ATOM 527 O O . LEU A 1 67 ? 11.933 1.489 -15.235 1.00 92.81 67 LEU A O 1
ATOM 531 N N . ASN A 1 68 ? 13.085 3.399 -15.505 1.00 92.25 68 ASN A N 1
ATOM 532 C CA . ASN A 1 68 ? 14.416 2.840 -15.231 1.00 92.25 68 ASN A CA 1
ATOM 533 C C . ASN A 1 68 ? 14.888 3.111 -13.790 1.00 92.25 68 ASN A C 1
ATOM 535 O O . ASN A 1 68 ? 16.077 2.987 -13.497 1.00 92.25 68 ASN A O 1
ATOM 539 N N . GLY A 1 69 ? 13.983 3.562 -12.917 1.00 92.94 69 GLY A N 1
ATOM 540 C CA . GLY A 1 69 ? 14.271 3.822 -11.513 1.00 92.94 69 GLY A CA 1
ATOM 541 C C . GLY A 1 69 ? 14.520 2.537 -10.728 1.00 92.94 69 GLY A C 1
ATOM 542 O O . GLY A 1 69 ? 14.131 1.446 -11.147 1.00 92.94 69 GLY A O 1
ATOM 543 N N . ALA A 1 70 ? 15.140 2.661 -9.554 1.00 94.69 70 ALA A N 1
ATOM 544 C CA . ALA A 1 70 ? 15.276 1.523 -8.648 1.00 94.69 70 ALA A CA 1
ATOM 545 C C . ALA A 1 70 ? 13.876 1.009 -8.247 1.00 94.69 70 ALA A C 1
ATOM 547 O O . ALA A 1 70 ? 13.046 1.826 -7.838 1.00 94.69 70 ALA A O 1
ATOM 548 N N . PRO A 1 71 ? 13.589 -0.299 -8.356 1.00 93.75 71 PRO A N 1
ATOM 549 C CA . PRO A 1 71 ? 12.259 -0.832 -8.078 1.00 93.75 71 PRO A CA 1
ATOM 550 C C . PRO A 1 71 ? 11.905 -0.706 -6.594 1.00 93.75 71 PRO A C 1
ATOM 552 O O . PRO A 1 71 ? 12.760 -0.875 -5.721 1.00 93.75 71 PRO A O 1
ATOM 555 N N . ILE A 1 72 ? 10.628 -0.461 -6.303 1.00 93.69 72 ILE A N 1
ATOM 556 C CA . ILE A 1 72 ? 10.095 -0.600 -4.947 1.00 93.69 72 ILE A CA 1
ATOM 557 C C . ILE A 1 72 ? 9.762 -2.073 -4.715 1.00 93.69 72 ILE A C 1
ATOM 559 O O . ILE A 1 72 ? 9.018 -2.683 -5.477 1.00 93.69 72 ILE A O 1
ATOM 563 N N . TYR A 1 73 ? 10.319 -2.661 -3.655 1.00 87.62 73 TYR A N 1
ATOM 564 C CA . TYR A 1 73 ? 10.190 -4.102 -3.426 1.00 87.62 73 TYR A CA 1
ATOM 565 C C . TYR A 1 73 ? 8.885 -4.521 -2.746 1.00 87.62 73 TYR A C 1
ATOM 567 O O . TYR A 1 73 ? 8.412 -5.626 -3.007 1.00 87.62 73 TYR A O 1
ATOM 575 N N . HIS A 1 74 ? 8.290 -3.660 -1.915 1.00 91.50 74 HIS A N 1
ATOM 576 C CA . HIS A 1 74 ? 7.084 -3.987 -1.155 1.00 91.50 74 HIS A CA 1
ATOM 577 C C . HIS A 1 74 ? 5.926 -3.041 -1.467 1.00 91.50 74 HIS A C 1
ATOM 579 O O . HIS A 1 74 ? 6.040 -1.819 -1.372 1.00 91.50 74 HIS A O 1
ATOM 585 N N . THR A 1 75 ? 4.768 -3.634 -1.741 1.00 93.75 75 THR A N 1
ATOM 586 C CA . THR A 1 75 ? 3.486 -2.958 -1.974 1.00 93.75 75 THR A CA 1
ATOM 587 C C . THR A 1 75 ? 3.122 -2.010 -0.840 1.00 93.75 75 THR A C 1
ATOM 589 O O . THR A 1 75 ? 2.651 -0.901 -1.075 1.00 93.75 75 THR A O 1
ATOM 592 N N . ASN A 1 76 ? 3.411 -2.413 0.397 1.00 91.94 76 ASN A N 1
ATOM 593 C CA . ASN A 1 76 ? 3.094 -1.663 1.613 1.00 91.94 76 ASN A CA 1
ATOM 594 C C . ASN A 1 76 ? 3.942 -0.401 1.853 1.00 91.94 76 ASN A C 1
ATOM 596 O O . ASN A 1 76 ? 3.838 0.218 2.911 1.00 91.94 76 ASN A O 1
ATOM 600 N N . VAL A 1 77 ? 4.821 -0.057 0.914 1.00 93.38 77 VAL A N 1
ATOM 601 C CA . VAL A 1 77 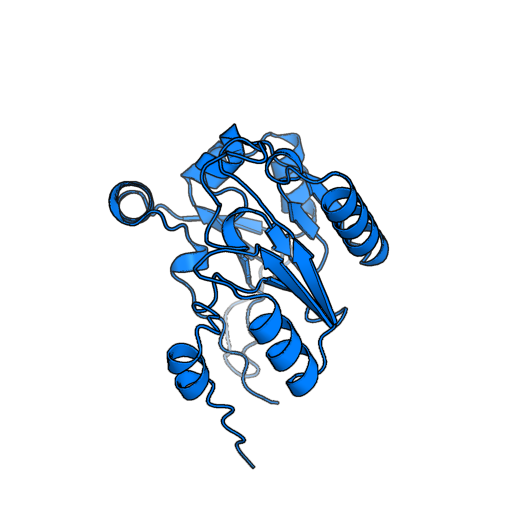? 5.517 1.233 0.858 1.00 93.38 77 VAL A CA 1
ATOM 602 C C . VAL A 1 77 ? 4.766 2.202 -0.058 1.00 93.38 77 VAL A C 1
ATOM 604 O O . VAL A 1 77 ? 4.786 3.409 0.172 1.00 93.38 77 VAL A O 1
ATOM 607 N N . VAL A 1 78 ? 4.075 1.675 -1.073 1.00 97.19 78 VAL A N 1
ATOM 608 C CA . VAL A 1 78 ? 3.372 2.455 -2.100 1.00 97.19 78 VAL A CA 1
ATOM 609 C C . VAL A 1 78 ? 1.927 2.731 -1.705 1.00 97.19 78 VAL A C 1
ATOM 611 O O . VAL A 1 78 ? 1.432 3.829 -1.952 1.00 97.19 78 VAL A O 1
ATOM 614 N N . ILE A 1 79 ? 1.255 1.751 -1.095 1.00 97.69 79 ILE A N 1
ATOM 615 C CA . ILE A 1 79 ? -0.176 1.806 -0.799 1.00 97.69 79 ILE A CA 1
ATOM 616 C C . ILE A 1 79 ? -0.506 1.213 0.576 1.00 97.69 79 ILE A C 1
ATOM 618 O O . ILE A 1 79 ? 0.080 0.218 1.001 1.00 97.69 79 ILE A O 1
ATOM 622 N N . SER A 1 80 ? -1.489 1.808 1.252 1.00 96.69 80 SER A N 1
ATOM 623 C CA . SER A 1 80 ? -2.151 1.251 2.434 1.00 96.69 80 SER A CA 1
ATOM 624 C C . SER A 1 80 ? -3.657 1.467 2.345 1.00 96.69 80 SER A C 1
ATOM 626 O O . SER A 1 80 ? -4.121 2.511 1.889 1.00 96.69 80 SER A O 1
ATOM 628 N N . ILE A 1 81 ? -4.417 0.458 2.767 1.00 95.44 81 ILE A N 1
ATOM 629 C CA . ILE A 1 81 ? -5.878 0.431 2.707 1.00 95.44 81 ILE A CA 1
ATOM 630 C C . ILE A 1 81 ? -6.416 0.258 4.126 1.00 95.44 81 ILE A C 1
ATOM 632 O O . ILE A 1 81 ? -6.127 -0.745 4.777 1.00 95.44 81 ILE A O 1
ATOM 636 N N . GLY A 1 82 ? -7.221 1.217 4.578 1.00 93.38 82 GLY A N 1
ATOM 637 C CA . GLY A 1 82 ? -8.050 1.096 5.775 1.00 93.38 82 GLY A CA 1
ATOM 638 C C . GLY A 1 82 ? -9.504 0.774 5.435 1.00 93.38 82 GLY A C 1
ATOM 639 O O . GLY A 1 82 ? -9.858 0.459 4.296 1.00 93.38 82 GLY A O 1
ATOM 640 N N . THR A 1 83 ? -10.388 0.885 6.419 1.00 92.19 83 THR A N 1
ATOM 641 C CA . THR A 1 83 ? -11.823 0.614 6.256 1.00 92.19 83 THR A CA 1
ATOM 642 C C . THR A 1 83 ? -12.494 1.673 5.377 1.00 92.19 83 THR A C 1
ATOM 644 O O . THR A 1 83 ? -13.263 1.333 4.478 1.00 92.19 83 THR A O 1
ATOM 647 N N . HIS A 1 84 ? -12.158 2.951 5.582 1.00 93.75 84 HIS A N 1
ATOM 648 C CA . HIS A 1 84 ? -12.797 4.097 4.913 1.00 93.75 84 HIS A CA 1
ATOM 649 C C . HIS A 1 84 ? -11.825 5.034 4.184 1.00 93.75 84 HIS A C 1
ATOM 651 O O . HIS A 1 84 ? -12.246 6.026 3.589 1.00 93.75 84 HIS A O 1
ATOM 657 N N . TRP A 1 85 ? -10.534 4.710 4.181 1.00 96.25 85 TRP A N 1
ATOM 658 C CA . TRP A 1 85 ? -9.478 5.536 3.602 1.00 96.25 85 TRP A CA 1
ATOM 659 C C . TRP A 1 85 ? -8.439 4.678 2.877 1.00 96.25 85 TRP A C 1
ATOM 661 O O . TRP A 1 85 ? -8.297 3.485 3.158 1.00 96.25 85 TRP A O 1
ATOM 671 N N . ALA A 1 86 ? -7.711 5.291 1.950 1.00 97.75 86 ALA A N 1
ATOM 672 C CA . ALA A 1 86 ? -6.560 4.698 1.282 1.00 97.75 86 ALA A CA 1
ATOM 673 C C . ALA A 1 86 ? -5.430 5.729 1.175 1.00 97.75 86 ALA A C 1
ATOM 675 O O . ALA A 1 86 ? -5.670 6.862 0.765 1.00 97.75 86 ALA A O 1
ATOM 676 N N . LEU A 1 87 ? -4.205 5.338 1.525 1.00 98.38 87 LEU A N 1
ATOM 677 C CA . LEU A 1 87 ? -2.990 6.104 1.243 1.00 98.38 87 LEU A CA 1
ATOM 678 C C . LEU A 1 87 ? -2.310 5.510 0.018 1.00 98.38 87 LEU A C 1
ATOM 680 O O . LEU A 1 87 ? -2.131 4.297 -0.035 1.00 98.38 87 LEU A O 1
ATOM 684 N N . VAL A 1 88 ? -1.897 6.342 -0.937 1.00 98.56 88 VAL A N 1
ATOM 685 C CA . VAL A 1 88 ? -1.241 5.862 -2.164 1.00 98.56 88 VAL A CA 1
ATOM 686 C C . VAL A 1 88 ? -0.261 6.885 -2.745 1.00 98.56 88 VAL A C 1
ATOM 688 O O . VAL A 1 88 ? -0.529 8.087 -2.742 1.00 98.56 88 VAL A O 1
ATOM 691 N N . CYS A 1 89 ? 0.874 6.412 -3.264 1.00 98.56 89 CYS A N 1
ATOM 692 C CA . CYS A 1 89 ? 1.830 7.228 -4.015 1.00 98.56 89 CYS A CA 1
ATOM 693 C C . CYS A 1 89 ? 1.748 6.939 -5.512 1.00 98.56 89 CYS A C 1
ATOM 695 O O . CYS A 1 89 ? 2.467 6.088 -6.035 1.00 98.56 89 CYS A O 1
ATOM 697 N N . PHE A 1 90 ? 0.893 7.674 -6.218 1.00 98.44 90 PHE A N 1
ATOM 698 C CA . PHE A 1 90 ? 0.786 7.554 -7.673 1.00 98.44 90 PHE A CA 1
ATOM 699 C C . PHE A 1 90 ? 2.051 8.021 -8.404 1.00 98.44 90 PHE A C 1
ATOM 701 O O . PHE A 1 90 ? 2.380 7.491 -9.465 1.00 98.44 90 PHE A O 1
ATOM 708 N N . ASP A 1 91 ? 2.795 8.964 -7.818 1.00 98.06 91 ASP A N 1
ATOM 709 C CA . ASP A 1 91 ? 4.051 9.473 -8.381 1.00 98.06 91 ASP A CA 1
ATOM 710 C C . ASP A 1 91 ? 5.118 8.380 -8.519 1.00 98.06 91 ASP A C 1
ATOM 712 O O . ASP A 1 91 ? 5.980 8.483 -9.385 1.00 98.06 91 ASP A O 1
ATOM 716 N N . ALA A 1 92 ? 5.045 7.316 -7.713 1.00 98.12 92 ALA A N 1
ATOM 717 C CA . ALA A 1 92 ? 5.959 6.181 -7.789 1.00 98.12 92 ALA A CA 1
ATOM 718 C C . ALA A 1 92 ? 5.673 5.238 -8.967 1.00 98.12 92 ALA A C 1
ATOM 720 O O . ALA A 1 92 ? 6.509 4.392 -9.268 1.00 98.12 92 ALA A O 1
ATOM 721 N N . MET A 1 93 ? 4.517 5.358 -9.629 1.00 98.19 93 MET A N 1
ATOM 722 C CA . MET A 1 93 ? 4.068 4.432 -10.674 1.00 98.19 93 MET A CA 1
ATOM 723 C C . MET A 1 93 ? 4.423 4.975 -12.064 1.00 98.19 93 MET A C 1
ATOM 725 O O . MET A 1 93 ? 3.775 5.922 -12.522 1.00 98.19 93 MET A O 1
ATOM 729 N N . PRO A 1 94 ? 5.421 4.419 -12.770 1.00 97.31 94 PRO A N 1
ATOM 730 C CA . PRO A 1 94 ? 5.905 5.002 -14.018 1.00 97.31 94 PRO A CA 1
ATOM 731 C C . PRO A 1 94 ? 4.991 4.736 -15.225 1.00 97.31 94 PRO A C 1
ATOM 733 O O . PRO A 1 94 ? 5.117 5.432 -16.233 1.00 97.31 94 PRO A O 1
ATOM 736 N N . TYR A 1 95 ? 4.079 3.760 -15.145 1.00 97.81 95 TYR A N 1
ATOM 737 C CA . TYR A 1 95 ? 3.145 3.424 -16.221 1.00 97.81 95 TYR A CA 1
ATOM 738 C C . TYR A 1 95 ? 1.786 4.110 -16.006 1.00 97.81 95 TYR A C 1
ATOM 740 O O . TYR A 1 95 ? 1.080 3.787 -15.049 1.00 97.81 95 TYR A O 1
ATOM 748 N N . PRO A 1 96 ? 1.362 5.028 -16.899 1.00 96.88 96 PRO A N 1
ATOM 749 C CA . PRO A 1 96 ? 0.094 5.741 -16.740 1.00 96.88 96 PRO A CA 1
ATOM 750 C C . PRO A 1 96 ? -1.142 4.834 -16.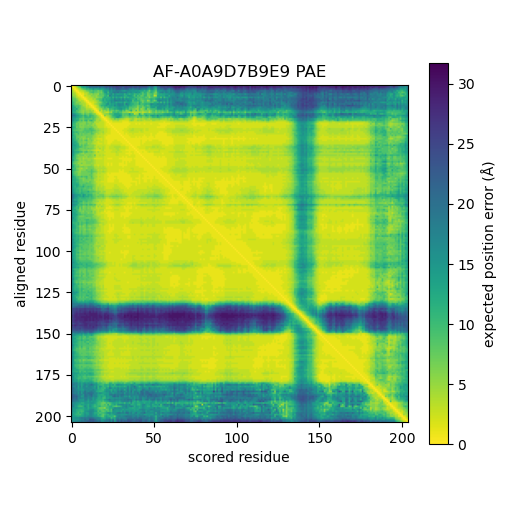733 1.00 96.88 96 PRO A C 1
ATOM 752 O O . PRO A 1 96 ? -2.095 5.127 -16.022 1.00 96.88 96 PRO A O 1
ATOM 755 N N . ALA A 1 97 ? -1.120 3.734 -17.493 1.00 97.81 97 ALA A N 1
ATOM 756 C CA . ALA A 1 97 ? -2.239 2.792 -17.557 1.00 97.81 97 ALA A CA 1
ATOM 757 C C . ALA A 1 97 ? -2.476 2.088 -16.210 1.00 97.81 97 ALA A C 1
ATOM 759 O O . ALA A 1 97 ? -3.599 2.087 -15.717 1.00 97.81 97 ALA A O 1
ATOM 760 N N . GLU A 1 98 ? -1.414 1.578 -15.577 1.00 97.88 98 GLU A N 1
ATOM 761 C CA . GLU A 1 98 ? -1.489 0.949 -14.248 1.00 97.88 98 GLU A CA 1
ATOM 762 C C . GLU A 1 98 ? -1.949 1.952 -13.180 1.00 97.88 98 GLU A C 1
ATOM 764 O O . GLU A 1 98 ? -2.736 1.627 -12.292 1.00 97.88 98 GLU A O 1
ATOM 769 N N . ARG A 1 99 ? -1.475 3.204 -13.274 1.00 97.69 99 ARG A N 1
ATOM 770 C CA . ARG A 1 99 ? -1.895 4.287 -12.378 1.00 97.69 99 ARG A CA 1
ATOM 771 C C . ARG A 1 99 ? -3.388 4.565 -12.501 1.00 97.69 99 ARG A C 1
ATOM 773 O O . ARG A 1 99 ? -4.072 4.627 -11.485 1.00 97.69 99 ARG A O 1
ATOM 780 N N . GLN A 1 100 ? -3.881 4.705 -13.730 1.00 97.44 100 GLN A N 1
ATOM 781 C CA . GLN A 1 100 ? -5.294 4.946 -13.993 1.00 97.44 100 GLN A CA 1
ATOM 782 C C . GLN A 1 100 ? -6.160 3.787 -13.482 1.00 97.44 100 GLN A C 1
ATOM 784 O O . GLN A 1 100 ? -7.169 4.023 -12.824 1.00 97.44 100 GLN A O 1
ATOM 789 N N . GLU A 1 101 ? -5.755 2.539 -13.723 1.00 97.69 101 GLU A N 1
ATOM 790 C CA . GLU A 1 101 ? -6.467 1.365 -13.211 1.00 97.69 101 GLU A CA 1
ATOM 791 C C . GLU A 1 101 ? -6.552 1.380 -11.676 1.00 97.69 101 GLU A C 1
ATOM 793 O O . GLU A 1 101 ? -7.630 1.186 -11.106 1.00 97.69 101 GLU A O 1
ATOM 798 N N . LEU A 1 102 ? -5.441 1.685 -10.996 1.00 97.62 102 LEU A N 1
ATOM 799 C CA . LEU A 1 102 ? -5.410 1.786 -9.539 1.00 97.62 102 LEU A CA 1
ATOM 800 C C . LEU A 1 102 ? -6.310 2.919 -9.018 1.00 97.62 102 LEU A C 1
ATOM 802 O O . LEU A 1 102 ? -7.040 2.724 -8.045 1.00 97.62 102 LEU A O 1
ATOM 806 N N . GLU A 1 103 ? -6.283 4.090 -9.658 1.00 96.75 103 GLU A N 1
ATOM 807 C CA . GLU A 1 103 ? -7.161 5.221 -9.333 1.00 96.75 103 GLU A CA 1
ATOM 808 C C . GLU A 1 103 ? -8.642 4.837 -9.455 1.00 96.75 103 GLU A C 1
ATOM 810 O O . GLU A 1 103 ? -9.433 5.096 -8.543 1.00 96.75 103 GLU A O 1
ATOM 815 N N . GLU A 1 104 ? -9.016 4.170 -10.548 1.00 96.19 104 GLU A N 1
ATOM 816 C CA . GLU A 1 104 ? -10.384 3.721 -10.791 1.00 96.19 104 GLU A CA 1
ATOM 817 C C . GLU A 1 104 ? -10.844 2.681 -9.762 1.00 96.19 104 GLU A C 1
ATOM 819 O O . GLU A 1 104 ? -11.964 2.774 -9.247 1.00 96.19 104 GLU A O 1
ATOM 824 N N . GLU A 1 105 ? -10.003 1.702 -9.422 1.00 96.75 105 GLU A N 1
ATOM 825 C CA . GLU A 1 105 ? -10.339 0.700 -8.406 1.00 96.75 105 GLU A CA 1
ATOM 826 C C . GLU A 1 105 ? -10.495 1.323 -7.016 1.00 96.75 105 GLU A C 1
ATOM 828 O O . GLU A 1 105 ? -11.446 1.004 -6.290 1.00 96.75 105 GLU A O 1
ATOM 833 N N . LEU A 1 106 ? -9.623 2.266 -6.651 1.00 95.94 106 LEU A N 1
ATOM 834 C CA . LEU A 1 106 ? -9.739 2.989 -5.388 1.00 95.94 106 LEU A CA 1
ATOM 835 C C . LEU A 1 106 ? -10.992 3.872 -5.348 1.00 95.94 106 LEU A C 1
ATOM 837 O O . LEU A 1 106 ? -11.684 3.885 -4.326 1.00 95.94 106 LEU A O 1
ATOM 841 N N . ALA A 1 107 ? -11.351 4.526 -6.454 1.00 93.56 107 ALA A N 1
ATOM 842 C CA . ALA A 1 107 ? -12.578 5.313 -6.560 1.00 93.56 107 ALA A CA 1
ATOM 843 C C . ALA A 1 107 ? -13.841 4.445 -6.393 1.00 93.56 107 ALA A C 1
ATOM 845 O O . ALA A 1 107 ? -14.744 4.793 -5.627 1.00 93.56 107 ALA A O 1
ATOM 846 N N . LYS A 1 108 ? -13.888 3.262 -7.026 1.00 94.56 108 LYS A N 1
ATOM 847 C CA . LYS A 1 108 ? -14.991 2.281 -6.880 1.00 94.56 108 LYS A CA 1
ATOM 848 C C . LYS A 1 108 ? -15.102 1.712 -5.462 1.00 94.56 108 LYS A C 1
ATOM 850 O O . LYS A 1 108 ? -16.136 1.151 -5.077 1.00 94.56 108 LYS A O 1
ATOM 855 N N . SER A 1 109 ? -14.039 1.826 -4.670 1.00 92.56 109 SER A N 1
ATOM 856 C CA . SER A 1 109 ? -13.993 1.280 -3.320 1.00 92.56 109 SER A CA 1
ATOM 857 C C . SER A 1 109 ? -14.871 2.061 -2.327 1.00 92.56 109 SER A C 1
ATOM 859 O O . SER A 1 109 ? -15.338 1.474 -1.350 1.00 92.56 109 SER A O 1
ATOM 861 N N . GLY A 1 110 ? -15.163 3.340 -2.610 1.00 92.62 110 GLY A N 1
ATOM 862 C CA . GLY A 1 110 ? -15.918 4.241 -1.729 1.00 92.62 110 GLY A CA 1
ATOM 863 C C . GLY A 1 110 ? -15.094 4.825 -0.575 1.00 92.62 110 GLY A C 1
ATOM 864 O O . GLY A 1 110 ? -15.663 5.410 0.345 1.00 92.62 110 GLY A O 1
ATOM 865 N N . ARG A 1 111 ? -13.769 4.646 -0.602 1.00 95.00 111 ARG A N 1
ATOM 866 C CA . ARG A 1 111 ? -12.831 5.190 0.385 1.00 95.00 111 ARG A CA 1
ATOM 867 C C . ARG A 1 111 ? -12.387 6.595 0.016 1.00 95.00 111 ARG A C 1
ATOM 869 O O . ARG A 1 111 ? -12.314 6.949 -1.158 1.00 95.00 111 ARG A O 1
ATOM 876 N N . GLU A 1 112 ? -12.008 7.366 1.025 1.00 97.31 112 GLU A N 1
ATOM 877 C CA . GLU A 1 112 ? -11.270 8.600 0.798 1.00 97.31 112 GLU A CA 1
ATOM 878 C C . GLU A 1 112 ? -9.833 8.274 0.367 1.00 97.31 112 GLU A C 1
ATOM 880 O O . GLU A 1 112 ? -9.059 7.700 1.135 1.00 97.31 112 GLU A O 1
ATOM 885 N N . VAL A 1 113 ? -9.477 8.637 -0.866 1.00 98.00 113 VAL A N 1
ATOM 886 C CA . VAL A 1 113 ? -8.122 8.455 -1.398 1.00 98.00 113 VAL A CA 1
ATOM 887 C C . VAL A 1 113 ? -7.265 9.658 -1.019 1.00 98.00 113 VAL A C 1
ATOM 889 O O . VAL A 1 113 ? -7.555 10.791 -1.396 1.00 98.00 113 VAL A O 1
ATOM 892 N N . ILE A 1 114 ? -6.194 9.401 -0.276 1.00 98.38 114 ILE A N 1
ATOM 893 C CA . ILE A 1 114 ? -5.260 10.399 0.234 1.00 98.38 114 ILE A CA 1
ATOM 894 C C . ILE A 1 114 ? -3.910 10.137 -0.435 1.00 98.38 114 ILE A C 1
ATOM 896 O O . ILE A 1 114 ? -3.158 9.242 -0.047 1.00 98.38 114 ILE A O 1
ATOM 900 N N . SER A 1 115 ? -3.599 10.910 -1.473 1.00 98.12 115 SER A N 1
ATOM 901 C CA . SER A 1 115 ? -2.332 10.765 -2.189 1.00 98.12 115 SER A CA 1
ATOM 902 C C . SER A 1 115 ? -1.167 11.375 -1.407 1.00 98.12 115 SER A C 1
ATOM 904 O O . SER A 1 115 ? -1.318 12.424 -0.769 1.00 98.12 115 SER A O 1
ATOM 906 N N . PHE A 1 116 ? 0.012 10.761 -1.495 1.00 98.56 116 PHE A N 1
ATOM 907 C CA . PHE A 1 116 ? 1.274 11.303 -0.982 1.00 98.56 116 PHE A CA 1
ATOM 908 C C . PHE A 1 116 ? 2.374 11.271 -2.050 1.00 98.56 116 PHE A C 1
ATOM 910 O O . PHE A 1 116 ? 2.287 10.519 -3.019 1.00 98.56 116 PHE A O 1
ATOM 917 N N . ASP A 1 117 ? 3.385 12.125 -1.887 1.00 98.25 117 ASP A N 1
ATOM 918 C CA . ASP A 1 117 ? 4.454 12.321 -2.876 1.00 98.25 117 ASP A CA 1
ATOM 919 C C . ASP A 1 117 ? 5.698 11.448 -2.607 1.00 98.25 117 ASP A C 1
ATOM 921 O O . ASP A 1 117 ? 5.818 10.794 -1.568 1.00 98.25 117 ASP A O 1
ATOM 925 N N . LEU A 1 118 ? 6.646 11.424 -3.550 1.00 98.19 118 LEU A N 1
ATOM 926 C CA . LEU A 1 118 ? 7.892 10.648 -3.428 1.00 98.19 118 LEU A CA 1
ATOM 927 C C . LEU A 1 118 ? 8.719 10.997 -2.166 1.00 98.19 118 LEU A C 1
ATOM 929 O O . LEU A 1 118 ? 9.153 10.079 -1.467 1.00 98.19 118 LEU A O 1
ATOM 933 N N . PRO A 1 119 ? 8.911 12.280 -1.783 1.00 98.12 119 PRO A N 1
ATOM 934 C CA . PRO A 1 119 ? 9.541 12.614 -0.503 1.00 98.12 119 PRO A CA 1
ATOM 935 C C . PRO A 1 119 ? 8.850 11.995 0.719 1.00 98.12 119 PRO A C 1
ATOM 937 O O . PRO A 1 119 ? 9.524 11.600 1.672 1.00 98.12 119 PRO A O 1
ATOM 940 N N . GLN A 1 120 ? 7.518 11.915 0.715 1.00 98.12 120 GLN A N 1
ATOM 941 C CA . GLN A 1 120 ? 6.737 11.250 1.759 1.00 98.12 120 GLN A CA 1
ATOM 942 C C . GLN A 1 120 ? 6.861 9.720 1.701 1.00 98.12 120 GLN A C 1
ATOM 944 O O . GLN A 1 120 ? 6.923 9.074 2.749 1.00 98.12 120 GLN A O 1
ATOM 949 N N . LEU A 1 121 ? 6.973 9.139 0.503 1.00 97.12 121 LEU A N 1
ATOM 950 C CA . LEU A 1 121 ? 7.235 7.711 0.305 1.00 97.12 121 LEU A CA 1
ATOM 951 C C . LEU A 1 121 ? 8.546 7.277 0.959 1.00 97.12 121 LEU A C 1
ATOM 953 O O . LEU A 1 121 ? 8.564 6.303 1.709 1.00 97.12 121 LEU A O 1
ATOM 957 N N . HIS A 1 122 ? 9.621 8.043 0.762 1.00 94.75 122 HIS A N 1
ATOM 958 C CA . HIS A 1 122 ? 10.917 7.784 1.404 1.00 94.75 122 HIS A CA 1
ATOM 959 C C . HIS A 1 122 ? 10.893 7.925 2.932 1.00 94.75 122 HIS A C 1
ATOM 961 O O . HIS A 1 122 ? 11.838 7.524 3.606 1.00 94.75 122 HIS A O 1
ATOM 967 N N . LYS A 1 123 ? 9.813 8.488 3.481 1.00 95.50 123 LYS A N 1
ATOM 968 C CA . LYS A 1 123 ? 9.540 8.604 4.916 1.00 95.50 123 LYS A CA 1
ATOM 969 C C . LYS A 1 123 ? 8.478 7.606 5.388 1.00 95.50 123 LYS A C 1
ATOM 971 O O . LYS A 1 123 ? 7.882 7.810 6.439 1.00 95.50 123 LYS A O 1
ATOM 976 N N . PHE A 1 124 ? 8.231 6.552 4.607 1.00 92.31 124 PHE A N 1
ATOM 977 C CA . PHE A 1 124 ? 7.346 5.436 4.941 1.00 92.31 124 PHE A CA 1
ATOM 978 C C . PHE A 1 124 ? 5.879 5.819 5.200 1.00 92.31 124 PHE A C 1
ATOM 980 O O . PHE A 1 124 ? 5.176 5.098 5.906 1.00 92.31 124 PHE A O 1
ATOM 987 N N . VAL A 1 125 ? 5.370 6.903 4.597 1.00 96.06 125 VAL A N 1
ATOM 988 C CA . VAL A 1 125 ? 3.955 7.308 4.756 1.00 96.06 125 VAL A CA 1
ATOM 989 C C . VAL A 1 125 ? 2.979 6.211 4.318 1.00 96.06 125 VAL A C 1
ATOM 991 O O . VAL A 1 125 ? 1.971 5.992 4.985 1.00 96.06 125 VAL A O 1
ATOM 994 N N . GLY A 1 126 ? 3.300 5.468 3.255 1.00 93.00 126 GLY A N 1
ATOM 995 C CA . GLY A 1 126 ? 2.496 4.327 2.811 1.00 93.00 126 GLY A CA 1
ATOM 996 C C . GLY A 1 126 ? 2.489 3.146 3.786 1.00 93.00 126 GLY A C 1
ATOM 997 O O . GLY A 1 126 ? 1.593 2.316 3.714 1.00 93.00 126 GLY A O 1
ATOM 998 N N . ASN A 1 127 ? 3.421 3.076 4.742 1.00 93.06 127 ASN A N 1
ATOM 999 C CA . ASN A 1 127 ? 3.558 1.958 5.680 1.00 93.06 127 ASN A CA 1
ATOM 1000 C C . ASN A 1 127 ? 2.676 2.107 6.932 1.00 93.06 127 ASN A C 1
ATOM 1002 O O . ASN A 1 127 ? 3.086 1.779 8.047 1.00 93.06 127 ASN A O 1
ATOM 1006 N N . ALA A 1 128 ? 1.462 2.620 6.741 1.00 92.81 128 ALA A N 1
ATOM 1007 C CA . ALA A 1 128 ? 0.456 2.754 7.784 1.00 92.81 128 ALA A CA 1
ATOM 1008 C C . ALA A 1 128 ? -0.427 1.497 7.871 1.00 92.81 128 ALA A C 1
ATOM 1010 O O . ALA A 1 128 ? -0.656 0.822 6.864 1.00 92.81 128 ALA A O 1
ATOM 1011 N N . LEU A 1 129 ? -0.957 1.195 9.056 1.00 90.75 129 LEU A N 1
ATOM 1012 C CA . LEU A 1 129 ? -1.880 0.080 9.283 1.00 90.75 129 LEU A CA 1
ATOM 1013 C C . LEU A 1 129 ? -3.037 0.511 10.185 1.00 90.75 129 LEU A C 1
ATOM 1015 O O . LEU A 1 129 ? -2.811 1.042 11.269 1.00 90.75 129 LEU A O 1
ATOM 1019 N N . GLU A 1 130 ? -4.269 0.243 9.759 1.00 91.56 130 GLU A N 1
ATOM 1020 C CA . GLU A 1 130 ? -5.444 0.392 10.617 1.00 91.56 130 GLU A CA 1
ATOM 1021 C C . GLU A 1 130 ? -5.636 -0.853 11.486 1.00 91.56 130 GLU A C 1
ATOM 1023 O O . GLU A 1 130 ? -5.637 -1.979 10.990 1.00 91.56 130 GLU A O 1
ATOM 1028 N N . LEU A 1 131 ? -5.827 -0.646 12.786 1.00 86.62 131 LEU A N 1
ATOM 1029 C CA . LEU A 1 1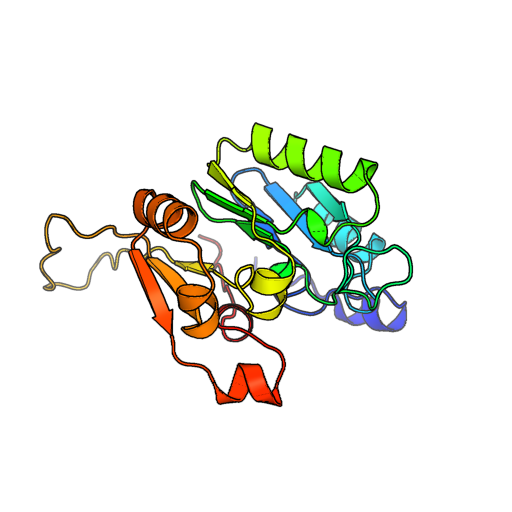31 ? -6.188 -1.675 13.745 1.00 86.62 131 LEU A CA 1
ATOM 1030 C C . LEU A 1 131 ? -7.521 -1.317 14.393 1.00 86.62 131 LEU A C 1
ATOM 1032 O O . LEU A 1 131 ? -7.714 -0.214 14.910 1.00 86.62 131 LEU A O 1
ATOM 1036 N N . VAL A 1 132 ? -8.426 -2.291 14.396 1.00 80.31 132 VAL A N 1
ATOM 1037 C CA . VAL A 1 132 ? -9.694 -2.221 15.119 1.00 80.31 132 VAL A CA 1
ATOM 1038 C C . VAL A 1 132 ? -9.549 -3.070 16.384 1.00 80.31 132 VAL A C 1
ATOM 1040 O O . VAL A 1 132 ? -9.230 -4.258 16.275 1.00 80.31 132 VAL A O 1
ATOM 1043 N N . PRO A 1 133 ? -9.753 -2.509 17.587 1.00 70.88 133 PRO A N 1
ATOM 1044 C CA . PRO A 1 133 ? -9.709 -3.258 18.828 1.00 70.88 133 PRO A CA 1
ATOM 1045 C C . PRO A 1 133 ? -10.678 -4.433 18.771 1.00 70.88 133 PRO A C 1
ATOM 1047 O O . PRO A 1 133 ? -11.864 -4.271 18.471 1.00 70.88 133 PRO A O 1
ATOM 1050 N N . ALA A 1 134 ? -10.188 -5.625 19.108 1.00 63.44 134 ALA A N 1
ATOM 1051 C CA . ALA A 1 134 ? -11.074 -6.746 19.356 1.00 63.44 134 ALA A CA 1
ATOM 1052 C C . ALA A 1 134 ? -11.980 -6.373 20.536 1.00 63.44 134 ALA A C 1
ATOM 1054 O O . ALA A 1 134 ? -11.495 -6.095 21.636 1.00 63.44 134 ALA A O 1
ATOM 1055 N N . ARG A 1 135 ? -13.301 -6.370 20.325 1.00 57.06 135 ARG A N 1
ATOM 1056 C CA . ARG A 1 135 ? -14.239 -6.331 21.446 1.00 57.06 135 ARG A CA 1
ATOM 1057 C C . ARG A 1 135 ? -14.004 -7.604 22.249 1.00 57.06 135 ARG A C 1
ATOM 1059 O O . ARG A 1 135 ? -14.427 -8.678 21.835 1.00 57.06 135 ARG A O 1
ATOM 1066 N N . LEU A 1 136 ? -13.308 -7.499 23.378 1.00 43.88 136 LEU A N 1
ATOM 1067 C CA . LEU A 1 136 ? -13.238 -8.581 24.350 1.00 43.88 136 LEU A CA 1
ATOM 1068 C C . LEU A 1 136 ? -14.64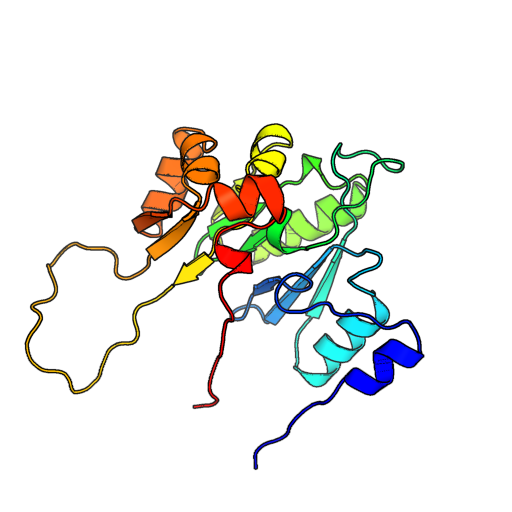4 -8.752 24.926 1.00 43.88 136 LEU A C 1
ATOM 1070 O O . LEU A 1 136 ? -15.018 -8.104 25.903 1.00 43.88 136 LEU A O 1
ATOM 1074 N N . SER A 1 137 ? -15.448 -9.610 24.305 1.00 41.53 137 SER A N 1
ATOM 1075 C CA . SER A 1 137 ? -16.688 -10.103 24.886 1.00 41.53 137 SER A CA 1
ATOM 1076 C C . SER A 1 137 ? -16.330 -10.920 26.131 1.00 41.53 137 SER A C 1
ATOM 1078 O O . SER A 1 137 ? -16.098 -12.121 26.039 1.00 41.53 137 SER A O 1
ATOM 1080 N N . GLY A 1 138 ? -16.212 -10.254 27.284 1.00 43.09 138 GLY A N 1
ATOM 1081 C CA . GLY A 1 138 ? -16.061 -10.912 28.586 1.00 43.09 138 GLY A CA 1
ATOM 1082 C C . GLY A 1 138 ? -15.059 -10.304 29.571 1.00 43.09 138 GLY A C 1
ATOM 1083 O O . GLY A 1 138 ? -15.074 -10.708 30.730 1.00 43.09 138 GLY A O 1
ATOM 1084 N N . ALA A 1 139 ? -14.223 -9.333 29.190 1.00 42.47 139 ALA A N 1
ATOM 1085 C CA . ALA A 1 139 ? -13.323 -8.683 30.148 1.00 42.47 139 ALA A CA 1
ATOM 1086 C C . ALA A 1 139 ? -13.992 -7.439 30.750 1.00 42.47 139 ALA A C 1
ATOM 1088 O O . ALA A 1 139 ? -13.991 -6.347 30.185 1.00 42.47 139 ALA A O 1
ATOM 1089 N N . SER A 1 140 ? -14.601 -7.634 31.913 1.00 47.03 140 SER A N 1
ATOM 1090 C CA . SER A 1 140 ? -15.102 -6.588 32.798 1.00 47.03 140 SER A CA 1
ATOM 1091 C C . SER A 1 140 ? -14.088 -5.455 33.018 1.00 47.03 140 SER A C 1
ATOM 1093 O O . SER A 1 140 ? -12.984 -5.704 33.493 1.00 47.03 140 SER A O 1
ATOM 1095 N N . GLY A 1 141 ? -14.514 -4.204 32.805 1.00 45.25 141 GLY A N 1
ATOM 1096 C CA . GLY A 1 141 ? -14.143 -3.114 33.717 1.00 45.25 141 GLY A CA 1
ATOM 1097 C C . GLY A 1 141 ? -13.508 -1.851 33.137 1.00 45.25 141 GLY A C 1
ATOM 1098 O O . GLY A 1 141 ? -13.560 -0.822 33.810 1.00 45.25 141 GLY A O 1
ATOM 1099 N N . HIS A 1 142 ? -12.977 -1.841 31.915 1.00 43.38 142 HIS A N 1
ATOM 1100 C CA . HIS A 1 142 ? -12.493 -0.582 31.341 1.00 43.38 142 HIS A CA 1
ATOM 1101 C C . HIS A 1 142 ? -13.653 0.167 30.689 1.00 43.38 142 HIS A C 1
ATOM 1103 O O . HIS A 1 142 ? -14.110 -0.185 29.606 1.00 43.38 142 HIS A O 1
ATOM 1109 N N . ARG A 1 143 ? -14.165 1.182 31.400 1.00 44.25 143 ARG A N 1
ATOM 1110 C CA . ARG A 1 143 ? -15.131 2.147 30.863 1.00 44.25 143 ARG A CA 1
ATOM 1111 C C . ARG A 1 143 ? -14.622 2.653 29.515 1.00 44.25 143 ARG A C 1
ATOM 1113 O O . ARG A 1 143 ? -13.621 3.363 29.469 1.00 44.25 143 ARG A O 1
ATOM 1120 N N . GLU A 1 144 ? -15.346 2.310 28.454 1.00 50.56 144 GLU A N 1
ATOM 1121 C CA . GLU A 1 144 ? -15.282 3.009 27.177 1.00 50.56 144 GLU A CA 1
ATOM 1122 C C . GLU A 1 144 ? -15.361 4.513 27.460 1.00 50.56 144 GLU A C 1
ATOM 1124 O O . GLU A 1 144 ? -16.340 5.008 28.033 1.00 50.56 144 GLU A O 1
ATOM 1129 N N . GLN A 1 145 ? -14.314 5.254 27.102 1.00 47.09 145 GLN A N 1
ATOM 1130 C CA . GLN A 1 145 ? -14.408 6.703 27.065 1.00 47.09 145 GLN A CA 1
ATOM 1131 C C . GLN A 1 145 ? -15.336 7.051 25.901 1.00 47.09 145 GLN A C 1
ATOM 1133 O O . GLN A 1 145 ? -14.981 6.896 24.734 1.00 47.09 145 GLN A O 1
ATOM 1138 N N . ARG A 1 146 ? -16.562 7.485 26.216 1.00 40.94 146 ARG A N 1
ATOM 1139 C CA . ARG A 1 146 ? -17.491 8.032 25.219 1.00 40.94 146 ARG A CA 1
ATOM 1140 C C . ARG A 1 146 ? -16.777 9.143 24.446 1.00 40.94 146 ARG A C 1
ATOM 1142 O O . ARG A 1 146 ? -16.539 10.209 25.004 1.00 40.94 146 ARG A O 1
ATOM 1149 N N . GLY A 1 147 ? -16.457 8.881 23.180 1.00 49.91 147 GLY A N 1
ATOM 1150 C CA . GLY A 1 147 ? -15.876 9.857 22.256 1.00 49.91 147 GLY A CA 1
ATOM 1151 C C . GLY A 1 147 ? -14.529 9.480 21.634 1.00 49.91 147 GLY A C 1
ATOM 1152 O O . GLY A 1 147 ? -14.117 10.168 20.705 1.00 49.91 147 GLY A O 1
ATOM 1153 N N . THR A 1 148 ? -13.847 8.414 22.071 1.00 54.53 148 THR A N 1
ATOM 1154 C CA . THR A 1 148 ? -12.632 7.948 21.376 1.00 54.53 148 THR A CA 1
ATOM 1155 C C . THR A 1 148 ? -13.007 7.096 20.170 1.00 54.53 148 THR A C 1
ATOM 1157 O O . THR A 1 148 ? -13.809 6.167 20.293 1.00 54.53 148 THR A O 1
ATOM 1160 N N . LYS A 1 149 ? -12.427 7.401 19.005 1.00 59.88 149 LYS A N 1
ATOM 1161 C CA . LYS A 1 149 ? -12.512 6.520 17.835 1.00 59.88 149 LYS A CA 1
ATOM 1162 C C . LYS A 1 149 ? -11.967 5.154 18.206 1.00 59.88 149 LYS A C 1
ATOM 1164 O O . LYS A 1 149 ? -10.933 5.075 18.864 1.00 59.88 149 LYS A O 1
ATOM 1169 N N . GLN A 1 150 ? -12.705 4.106 17.858 1.00 72.38 150 GLN A N 1
ATOM 1170 C CA . GLN A 1 150 ? -12.286 2.751 18.199 1.00 72.38 150 GLN A CA 1
ATOM 1171 C C . GLN A 1 150 ? -11.131 2.339 17.286 1.00 72.38 150 GLN A C 1
ATOM 1173 O O . GLN A 1 150 ? -10.209 1.679 17.738 1.00 72.38 150 GLN A O 1
ATOM 1178 N N . GLU A 1 151 ? -11.134 2.795 16.041 1.00 84.38 151 GLU A N 1
ATOM 1179 C CA . GLU A 1 151 ? -10.106 2.537 15.048 1.00 84.38 151 GLU A CA 1
ATOM 1180 C C . GLU A 1 151 ? -8.857 3.398 15.285 1.00 84.38 151 GLU A C 1
ATOM 1182 O O . GLU A 1 151 ? -8.936 4.614 15.510 1.00 84.38 151 GLU A O 1
ATOM 1187 N N . ALA A 1 152 ? -7.691 2.763 15.181 1.00 90.88 152 ALA A N 1
ATOM 1188 C CA . ALA A 1 152 ? -6.390 3.407 15.290 1.00 90.88 152 ALA A CA 1
ATOM 1189 C C . ALA A 1 152 ? -5.551 3.141 14.037 1.00 90.88 152 ALA A C 1
ATOM 1191 O O . ALA A 1 152 ? -5.451 2.004 13.585 1.00 90.88 152 ALA A O 1
ATOM 1192 N N . ILE A 1 153 ? -4.912 4.176 13.495 1.00 93.75 153 ILE A N 1
ATOM 1193 C CA . ILE A 1 153 ? -3.952 4.064 12.394 1.00 93.75 153 ILE A CA 1
ATOM 1194 C C . ILE A 1 153 ? -2.555 4.189 12.980 1.00 93.75 153 ILE A C 1
ATOM 1196 O O . ILE A 1 153 ? -2.165 5.246 13.479 1.00 93.75 153 ILE A O 1
ATOM 1200 N N . PHE A 1 154 ? -1.798 3.108 12.888 1.00 93.25 154 PHE A N 1
ATOM 1201 C CA . PHE A 1 154 ? -0.406 3.045 13.293 1.00 93.25 154 PHE A CA 1
ATOM 1202 C C . PHE A 1 154 ? 0.494 3.426 12.125 1.00 93.25 154 PHE A C 1
ATOM 1204 O O . PHE A 1 154 ? 0.317 2.946 11.007 1.00 93.25 154 PHE A O 1
ATOM 1211 N N . LEU A 1 155 ? 1.470 4.281 12.401 1.00 93.75 155 LEU A N 1
ATOM 1212 C CA . LEU A 1 155 ? 2.490 4.744 11.464 1.00 93.75 155 LEU A CA 1
ATOM 1213 C C . LEU A 1 155 ? 3.740 5.146 12.250 1.00 93.75 155 LEU A C 1
ATOM 1215 O O . LEU A 1 155 ? 3.664 5.361 13.460 1.00 93.75 155 LEU A O 1
ATOM 1219 N N . SER A 1 156 ? 4.899 5.242 11.599 1.00 92.62 156 SER A N 1
ATOM 1220 C CA . SER A 1 156 ? 6.099 5.710 12.298 1.00 92.62 156 SER A CA 1
ATOM 1221 C C . SER A 1 156 ? 5.999 7.198 12.643 1.00 92.62 156 SER A C 1
ATOM 1223 O O . SER A 1 156 ? 5.275 7.951 11.990 1.00 92.62 156 SER A O 1
ATOM 1225 N N . GLU A 1 157 ? 6.744 7.655 13.651 1.00 92.56 157 GLU A N 1
ATOM 1226 C CA . GLU A 1 157 ? 6.900 9.096 13.914 1.00 92.56 157 GLU A CA 1
ATOM 1227 C C . GLU A 1 157 ? 7.412 9.842 12.671 1.00 92.56 157 GLU A C 1
ATOM 1229 O O . GLU A 1 157 ? 6.905 10.913 12.333 1.00 92.56 157 GLU A O 1
ATOM 1234 N N . THR A 1 158 ? 8.353 9.241 11.936 1.00 92.56 158 THR A N 1
ATOM 1235 C CA . THR A 1 158 ? 8.878 9.765 10.668 1.00 92.56 158 THR A CA 1
ATOM 1236 C C . THR A 1 158 ? 7.758 9.988 9.650 1.00 92.56 158 THR A C 1
ATOM 1238 O O . THR A 1 158 ? 7.622 11.093 9.113 1.00 92.56 158 THR A O 1
ATOM 1241 N N . ALA A 1 159 ? 6.906 8.980 9.436 1.00 94.81 159 ALA A N 1
ATOM 1242 C CA . ALA A 1 159 ? 5.742 9.075 8.561 1.00 94.81 159 ALA A CA 1
ATOM 1243 C C . ALA A 1 159 ? 4.746 10.131 9.060 1.00 94.81 159 ALA A C 1
ATOM 1245 O O . ALA A 1 159 ? 4.270 10.965 8.289 1.00 94.81 159 ALA A O 1
ATOM 1246 N N . PHE A 1 160 ? 4.470 10.156 10.364 1.00 96.50 160 PHE A N 1
ATOM 1247 C CA . PHE A 1 160 ? 3.544 11.109 10.969 1.00 96.50 160 PHE A CA 1
ATOM 1248 C C . PHE A 1 160 ? 3.982 12.566 10.777 1.00 96.50 160 PHE A C 1
ATOM 1250 O O . PHE A 1 160 ? 3.154 13.431 10.471 1.00 96.50 160 PHE A O 1
ATOM 1257 N N . HIS A 1 161 ? 5.278 12.850 10.921 1.00 97.00 161 HIS A N 1
ATOM 1258 C CA . HIS A 1 161 ? 5.849 14.175 10.675 1.00 97.00 161 HIS A CA 1
ATOM 1259 C C . HIS A 1 161 ? 5.978 14.508 9.184 1.00 97.00 161 HIS A C 1
ATOM 1261 O O . HIS A 1 161 ? 6.020 15.685 8.828 1.00 97.00 161 HIS A O 1
ATOM 1267 N N . ALA A 1 162 ? 6.014 13.501 8.311 1.00 97.62 162 ALA A N 1
ATOM 1268 C CA . ALA A 1 162 ? 6.005 13.691 6.867 1.00 97.62 162 ALA A CA 1
ATOM 1269 C C . ALA A 1 162 ? 4.619 14.057 6.318 1.00 97.62 162 ALA A C 1
ATOM 1271 O O . ALA A 1 162 ? 4.545 14.693 5.266 1.00 97.62 162 ALA A O 1
ATOM 1272 N N . LEU A 1 163 ? 3.529 13.671 6.992 1.00 98.12 163 LEU A N 1
ATOM 1273 C CA . LEU A 1 163 ? 2.165 14.013 6.581 1.00 98.12 163 LEU A CA 1
ATOM 1274 C C . LEU A 1 163 ? 1.951 15.532 6.545 1.00 98.12 163 LEU A C 1
ATOM 1276 O O . LEU A 1 163 ? 2.214 16.252 7.511 1.00 98.12 163 LEU A O 1
ATOM 1280 N N . LYS A 1 164 ? 1.383 16.014 5.438 1.00 98.38 164 LYS A N 1
ATOM 1281 C CA . LYS A 1 164 ? 0.905 17.392 5.306 1.00 98.38 164 LYS A CA 1
ATOM 1282 C C . LYS A 1 164 ? -0.333 17.582 6.195 1.00 98.38 164 LYS A C 1
ATOM 1284 O O . LYS A 1 164 ? -1.095 16.628 6.381 1.00 98.38 164 LYS A O 1
ATOM 1289 N N . PRO A 1 165 ? -0.607 18.804 6.691 1.00 97.88 165 PRO A N 1
ATOM 1290 C CA . PRO A 1 165 ? -1.737 19.051 7.589 1.00 97.88 165 PRO A CA 1
ATOM 1291 C C . PRO A 1 165 ? -3.080 18.528 7.062 1.00 97.88 165 PRO A C 1
ATOM 1293 O O . PRO A 1 165 ? -3.827 17.908 7.810 1.00 97.88 165 PRO A O 1
ATOM 1296 N N . PHE A 1 166 ? -3.366 18.698 5.767 1.00 97.69 166 PHE A N 1
ATOM 1297 C CA . PHE A 1 166 ? -4.620 18.219 5.177 1.00 97.69 166 PHE A CA 1
ATOM 1298 C C . PHE A 1 166 ? -4.723 16.685 5.126 1.00 97.69 166 PHE A C 1
ATOM 1300 O O . PHE A 1 166 ? -5.811 16.158 5.334 1.00 97.69 166 PHE A O 1
ATOM 1307 N N . GLN A 1 167 ? -3.614 15.967 4.899 1.00 98.44 167 GLN A N 1
ATOM 1308 C CA . GLN A 1 167 ? -3.590 14.497 4.911 1.00 98.44 167 GLN A CA 1
ATOM 1309 C C . GLN A 1 167 ? -3.799 13.977 6.333 1.00 98.44 167 GLN A C 1
ATOM 1311 O O . GLN A 1 167 ? -4.553 13.031 6.538 1.00 98.44 167 GLN A O 1
ATOM 1316 N N . ARG A 1 168 ? -3.178 14.632 7.325 1.00 97.56 168 ARG A N 1
ATOM 1317 C CA . ARG A 1 168 ? -3.378 14.305 8.739 1.00 97.56 168 ARG A CA 1
ATOM 1318 C C . ARG A 1 168 ? -4.840 14.475 9.138 1.00 97.56 168 ARG A C 1
ATOM 1320 O O . ARG A 1 168 ? -5.438 13.527 9.626 1.00 97.56 168 ARG A O 1
ATOM 1327 N N . ILE A 1 169 ? -5.422 15.639 8.842 1.00 97.56 169 ILE A N 1
ATOM 1328 C CA . ILE A 1 169 ? -6.839 15.919 9.105 1.00 97.56 169 ILE A CA 1
ATOM 1329 C C . ILE A 1 169 ? -7.731 14.895 8.393 1.00 97.56 169 ILE A C 1
ATOM 1331 O O . ILE A 1 169 ? -8.720 14.450 8.966 1.00 97.56 169 ILE A O 1
ATOM 1335 N N . ALA A 1 170 ? -7.394 14.505 7.159 1.00 97.50 170 ALA A N 1
ATOM 1336 C CA . ALA A 1 170 ? -8.144 13.496 6.423 1.00 97.50 170 ALA A CA 1
ATOM 1337 C C . ALA A 1 170 ? -8.133 12.131 7.118 1.00 97.50 170 ALA A C 1
ATOM 1339 O O . ALA A 1 170 ? -9.199 11.584 7.384 1.00 97.50 170 ALA A O 1
ATOM 1340 N N . LEU A 1 171 ? -6.964 11.619 7.504 1.00 96.44 171 LEU A N 1
ATOM 1341 C CA . LEU A 1 171 ? -6.858 10.352 8.236 1.00 96.44 171 LEU A CA 1
ATOM 1342 C C . LEU A 1 171 ? -7.535 10.425 9.614 1.00 96.44 171 LEU A C 1
ATOM 1344 O O . LEU A 1 171 ? -8.269 9.514 9.996 1.00 96.44 171 LEU A O 1
ATOM 1348 N N . GLU A 1 172 ? -7.368 11.543 10.323 1.00 95.38 172 GLU A N 1
ATOM 1349 C CA . GLU A 1 172 ? -7.987 11.800 11.627 1.00 95.38 172 GLU A CA 1
ATOM 1350 C C . GLU A 1 172 ? -9.514 11.899 11.559 1.00 95.38 172 GLU A C 1
ATOM 1352 O O . GLU A 1 172 ? -10.167 11.775 12.595 1.00 95.38 172 GLU A O 1
ATOM 1357 N N . ARG A 1 173 ? -10.126 12.059 10.372 1.00 94.31 173 ARG A N 1
ATOM 1358 C CA . ARG A 1 173 ? -11.581 11.902 10.178 1.00 94.31 173 ARG A CA 1
ATOM 1359 C C . ARG A 1 173 ? -12.040 10.452 10.150 1.00 94.31 173 ARG A C 1
ATOM 1361 O O . ARG A 1 173 ? -13.201 10.221 10.484 1.00 94.31 173 ARG A O 1
ATOM 1368 N N . HIS A 1 174 ? -11.142 9.493 9.952 1.00 93.38 174 HIS A N 1
ATOM 1369 C CA . HIS A 1 174 ? -11.461 8.062 9.954 1.00 93.38 174 HIS A CA 1
ATOM 1370 C C . HIS A 1 174 ? -11.067 7.378 11.262 1.00 93.38 174 HIS A C 1
ATOM 1372 O O . HIS A 1 174 ? -11.910 6.739 11.874 1.00 93.38 174 HIS A O 1
ATOM 1378 N N . ALA A 1 175 ? -9.868 7.632 11.784 1.00 91.12 175 ALA A N 1
ATOM 1379 C CA . ALA A 1 175 ? -9.327 6.915 12.945 1.00 91.12 175 ALA A CA 1
ATOM 1380 C C . ALA A 1 175 ? -8.346 7.782 13.751 1.00 91.12 175 ALA A C 1
ATOM 1382 O O . ALA A 1 175 ? -7.916 8.838 13.291 1.00 91.12 175 ALA A O 1
ATOM 1383 N N . GLN A 1 176 ? -7.995 7.361 14.968 1.00 92.50 176 GLN A N 1
ATOM 1384 C CA . GLN A 1 176 ? -6.946 8.030 15.742 1.00 92.50 176 GLN A CA 1
ATOM 1385 C C . GLN A 1 176 ? -5.565 7.686 15.167 1.00 92.50 176 GLN A C 1
ATOM 1387 O O . GLN A 1 176 ? -5.246 6.513 15.002 1.00 92.50 176 GLN A O 1
ATOM 1392 N N . LEU A 1 177 ? -4.718 8.684 14.906 1.00 93.81 177 LEU A N 1
ATOM 1393 C CA . LEU A 1 177 ? -3.329 8.438 14.509 1.00 93.81 177 LEU A CA 1
ATOM 1394 C C . LEU A 1 177 ? -2.463 8.106 15.729 1.00 93.81 177 LEU A C 1
ATOM 1396 O O . LEU A 1 177 ? -2.434 8.867 16.697 1.00 93.81 177 LEU A O 1
ATOM 1400 N N . ILE A 1 178 ? -1.733 6.994 15.657 1.00 92.38 178 ILE A N 1
ATOM 1401 C CA . ILE A 1 178 ? -0.810 6.523 16.691 1.00 92.38 178 ILE A CA 1
ATOM 1402 C C . ILE A 1 1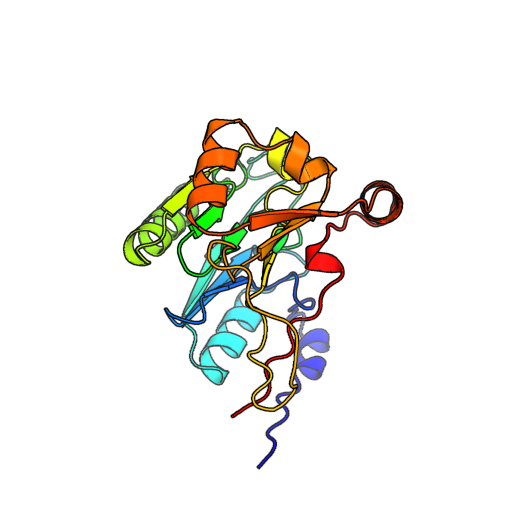78 ? 0.606 6.480 16.097 1.00 92.38 178 ILE A C 1
ATOM 1404 O O . ILE A 1 178 ? 0.984 5.477 15.482 1.00 92.38 178 ILE A O 1
ATOM 1408 N N . PRO A 1 179 ? 1.389 7.568 16.224 1.00 91.31 179 PRO A N 1
ATOM 1409 C CA . PRO A 1 179 ? 2.784 7.566 15.808 1.00 91.31 179 PRO A CA 1
ATOM 1410 C C . PRO A 1 179 ? 3.621 6.675 16.734 1.00 91.31 179 PRO A C 1
ATOM 1412 O O . PRO A 1 179 ? 3.487 6.737 17.956 1.00 91.31 179 PRO A O 1
ATOM 1415 N N . VAL A 1 180 ? 4.492 5.851 16.152 1.00 85.62 180 VAL A N 1
ATOM 1416 C CA . VAL A 1 180 ? 5.394 4.952 16.885 1.00 85.62 180 VAL A CA 1
ATOM 1417 C C . VAL A 1 180 ? 6.843 5.266 16.525 1.00 85.62 180 VAL A C 1
ATOM 1419 O O . VAL A 1 180 ? 7.225 5.251 15.353 1.00 85.62 180 VAL A O 1
ATOM 1422 N N . ALA A 1 181 ? 7.673 5.525 17.532 1.00 81.81 181 ALA A N 1
ATOM 1423 C CA . ALA A 1 181 ? 9.108 5.697 17.347 1.00 81.81 181 ALA A CA 1
ATOM 1424 C C . ALA A 1 181 ? 9.768 4.352 16.987 1.00 81.81 181 ALA A C 1
ATOM 1426 O O . ALA A 1 181 ? 9.881 3.463 17.830 1.00 81.81 181 ALA A O 1
ATOM 1427 N N . VAL A 1 182 ? 10.236 4.207 15.743 1.00 77.62 182 VAL A N 1
ATOM 1428 C CA . VAL A 1 182 ? 10.993 3.028 15.265 1.00 77.62 182 VAL A CA 1
ATOM 1429 C C . VAL A 1 182 ? 12.318 3.402 14.562 1.00 77.62 182 VAL A C 1
ATOM 1431 O O . VAL A 1 182 ? 12.660 2.812 13.535 1.00 77.62 182 VAL A O 1
ATOM 1434 N N . PRO A 1 183 ? 13.112 4.355 15.099 1.00 72.44 183 PRO A N 1
ATOM 1435 C CA . PRO A 1 183 ? 14.222 4.981 14.370 1.00 72.44 183 PRO A CA 1
ATOM 1436 C C . PRO A 1 183 ? 15.310 3.995 13.916 1.00 72.44 183 PRO A C 1
ATOM 1438 O O . PRO A 1 183 ? 15.847 4.125 12.820 1.00 72.44 183 PRO A O 1
ATOM 1441 N N . THR A 1 184 ? 15.621 2.977 14.723 1.00 67.19 184 THR A N 1
ATOM 1442 C CA . THR A 1 184 ? 16.641 1.968 14.389 1.00 67.19 184 THR A CA 1
ATOM 1443 C C . THR A 1 184 ? 16.224 1.091 13.205 1.00 67.19 184 THR A C 1
ATOM 1445 O O . THR A 1 184 ? 17.060 0.740 12.376 1.00 67.19 184 THR A O 1
ATOM 1448 N N . ILE A 1 185 ? 14.937 0.743 13.105 1.00 68.88 185 ILE A N 1
ATOM 1449 C CA . ILE A 1 185 ? 14.417 -0.131 12.042 1.00 68.88 185 ILE A CA 1
ATOM 1450 C C . ILE A 1 185 ? 14.355 0.619 10.712 1.00 68.88 185 ILE A C 1
ATOM 1452 O O . ILE A 1 185 ? 14.749 0.065 9.688 1.00 68.88 185 ILE A O 1
ATOM 1456 N N . GLU A 1 186 ? 13.952 1.888 10.728 1.00 68.25 186 GLU A N 1
ATOM 1457 C CA . GLU A 1 186 ? 13.934 2.711 9.517 1.00 68.25 186 GLU A CA 1
ATOM 1458 C C . GLU A 1 186 ? 15.352 2.984 9.005 1.00 68.25 186 GLU A C 1
ATOM 1460 O O . GLU A 1 186 ? 15.616 2.830 7.813 1.00 68.25 186 GLU A O 1
ATOM 1465 N N . ALA A 1 187 ? 16.282 3.335 9.902 1.00 57.78 187 ALA A N 1
ATOM 1466 C CA . ALA A 1 187 ? 17.641 3.712 9.522 1.00 57.78 187 ALA A CA 1
ATOM 1467 C C . ALA A 1 187 ? 18.517 2.528 9.080 1.00 57.78 187 ALA A C 1
ATOM 1469 O O . ALA A 1 187 ? 19.408 2.712 8.254 1.00 57.78 187 ALA A O 1
ATOM 1470 N N . ILE A 1 188 ? 18.300 1.330 9.638 1.00 63.16 188 ILE A N 1
ATOM 1471 C CA . ILE A 1 188 ? 19.176 0.166 9.412 1.00 63.16 188 ILE A CA 1
ATOM 1472 C C . ILE A 1 188 ? 18.476 -0.932 8.603 1.00 63.16 188 ILE A C 1
ATOM 1474 O O . ILE A 1 188 ? 19.105 -1.570 7.763 1.00 63.16 188 ILE A O 1
ATOM 1478 N N . GLY A 1 189 ? 17.185 -1.171 8.845 1.00 57.31 189 GLY A N 1
ATOM 1479 C CA . GLY A 1 189 ? 16.432 -2.279 8.247 1.00 57.31 189 GLY A CA 1
ATOM 1480 C C . GLY A 1 189 ? 15.596 -1.909 7.020 1.00 57.31 189 GLY A C 1
ATOM 1481 O O . GLY A 1 189 ? 15.116 -2.809 6.335 1.00 57.31 189 GLY A O 1
ATOM 1482 N N . GLY A 1 190 ? 15.392 -0.615 6.742 1.00 60.84 190 GLY A N 1
ATOM 1483 C CA . GLY A 1 190 ? 14.569 -0.150 5.620 1.00 60.84 190 GLY A CA 1
ATOM 1484 C C . GLY A 1 190 ? 13.077 -0.495 5.743 1.00 60.84 190 GLY A C 1
ATOM 1485 O O . GLY A 1 190 ? 12.380 -0.557 4.731 1.00 60.84 190 GLY A O 1
ATOM 1486 N N . GLY A 1 191 ? 12.585 -0.751 6.961 1.00 56.47 191 GLY A N 1
ATOM 1487 C CA . GLY A 1 191 ? 11.187 -1.095 7.246 1.00 56.47 191 GLY A CA 1
ATOM 1488 C C . GLY A 1 191 ? 10.482 -0.050 8.115 1.00 56.47 191 GLY A C 1
ATOM 1489 O O . GLY A 1 191 ? 11.124 0.629 8.910 1.00 56.47 191 GLY A O 1
ATOM 1490 N N . GLY A 1 192 ? 9.156 0.056 7.977 1.00 67.06 192 GLY A N 1
ATOM 1491 C CA . GLY A 1 192 ? 8.300 0.882 8.837 1.00 67.06 192 GLY A CA 1
ATOM 1492 C C . GLY A 1 192 ? 7.478 0.053 9.834 1.00 67.06 192 GLY A C 1
ATOM 1493 O O . GLY A 1 192 ? 7.679 -1.153 9.989 1.00 67.06 192 GLY A O 1
ATOM 1494 N N . VAL A 1 193 ? 6.513 0.695 10.499 1.00 67.38 193 VAL A N 1
ATOM 1495 C CA . VAL A 1 193 ? 5.683 0.074 11.551 1.00 67.38 193 VAL A CA 1
ATOM 1496 C C . VAL A 1 193 ? 4.888 -1.139 11.051 1.00 67.38 193 VAL A C 1
ATOM 1498 O O . VAL A 1 193 ? 4.853 -2.159 11.738 1.00 67.38 193 VAL A O 1
ATOM 1501 N N . ARG A 1 194 ? 4.293 -1.096 9.848 1.00 70.31 194 ARG A N 1
ATOM 1502 C CA . ARG A 1 194 ? 3.557 -2.248 9.288 1.00 70.31 194 ARG A CA 1
ATOM 1503 C C . ARG A 1 194 ? 4.481 -3.430 8.992 1.00 70.31 194 ARG A C 1
ATOM 1505 O O . ARG A 1 194 ? 4.052 -4.571 9.119 1.00 70.31 194 ARG A O 1
ATOM 1512 N N . CYS A 1 195 ? 5.749 -3.190 8.656 1.00 66.12 195 CYS A N 1
ATOM 1513 C CA . CYS A 1 195 ? 6.723 -4.270 8.452 1.00 66.12 195 CYS A CA 1
ATOM 1514 C C . CYS A 1 195 ? 7.036 -5.049 9.744 1.00 66.12 195 CYS A C 1
ATOM 1516 O O . CYS A 1 195 ? 7.573 -6.149 9.672 1.00 66.12 19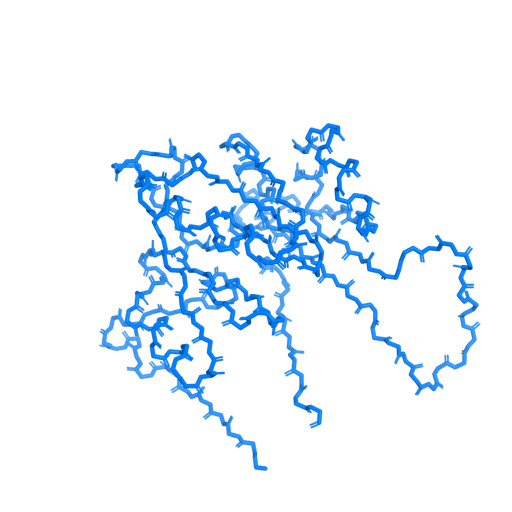5 CYS A O 1
ATOM 1518 N N . MET A 1 196 ? 6.686 -4.503 10.915 1.00 66.75 196 MET A N 1
ATOM 1519 C CA . MET A 1 196 ? 6.863 -5.146 12.221 1.00 66.75 196 MET A CA 1
ATOM 1520 C C . MET A 1 196 ? 5.613 -5.903 12.699 1.00 66.75 196 MET A C 1
ATOM 1522 O O . MET A 1 196 ? 5.636 -6.497 13.777 1.00 66.75 196 MET A O 1
ATOM 1526 N N . LEU A 1 197 ? 4.518 -5.878 11.931 1.00 60.91 197 LEU A N 1
ATOM 1527 C CA . LEU A 1 197 ? 3.231 -6.454 12.315 1.00 60.91 197 LEU A CA 1
ATOM 1528 C C . LEU A 1 197 ? 2.820 -7.564 11.341 1.00 60.91 197 LEU A C 1
ATOM 1530 O O . LEU A 1 197 ? 2.728 -7.364 10.130 1.00 60.91 197 LEU A O 1
ATOM 1534 N N . ALA A 1 198 ? 2.532 -8.745 11.890 1.00 59.03 198 ALA A N 1
ATOM 1535 C CA . ALA A 1 198 ? 1.929 -9.846 11.150 1.00 59.03 198 ALA A CA 1
ATOM 1536 C C . ALA A 1 198 ? 0.414 -9.835 11.374 1.00 59.03 198 ALA A C 1
ATOM 1538 O O . ALA A 1 198 ? -0.061 -10.046 12.491 1.00 59.03 198 ALA A O 1
ATOM 1539 N N . GLU A 1 199 ? -0.356 -9.597 10.314 1.00 56.66 199 GLU A N 1
ATOM 1540 C CA . GLU A 1 199 ? -1.813 -9.634 10.405 1.00 56.66 199 GLU A CA 1
ATOM 1541 C C . GLU A 1 199 ? -2.307 -11.096 10.383 1.00 56.66 199 GLU A C 1
ATOM 1543 O O . GLU A 1 199 ? -2.356 -11.732 9.328 1.00 56.66 199 GLU A O 1
ATOM 1548 N N . ASN A 1 200 ? -2.664 -11.648 11.549 1.00 58.34 200 ASN A N 1
ATOM 1549 C CA . ASN A 1 200 ? -3.198 -13.008 11.680 1.00 58.34 200 ASN A CA 1
ATOM 1550 C C . ASN A 1 200 ? -4.723 -12.986 11.865 1.00 58.34 200 ASN A C 1
ATOM 1552 O O . ASN A 1 200 ? -5.220 -12.684 12.951 1.00 58.34 200 ASN A O 1
ATOM 1556 N N . PHE A 1 201 ? -5.462 -13.334 10.812 1.00 60.91 201 PHE A N 1
ATOM 1557 C CA . PHE A 1 201 ? -6.921 -13.433 10.849 1.00 60.91 201 PHE A CA 1
ATOM 1558 C C . PHE A 1 201 ? -7.330 -14.890 11.050 1.00 60.91 201 PHE A C 1
ATOM 1560 O O . PHE A 1 201 ? -7.156 -15.724 10.160 1.00 60.91 201 PHE A O 1
ATOM 1567 N N . LEU A 1 202 ? -7.875 -15.200 12.225 1.00 42.06 202 LEU A N 1
ATOM 1568 C CA . LEU A 1 202 ? -8.405 -16.529 12.509 1.00 42.06 202 LEU A CA 1
ATOM 1569 C C . LEU A 1 202 ? -9.752 -16.715 11.787 1.00 42.06 202 LEU A C 1
ATOM 1571 O O . LEU A 1 202 ? -10.565 -15.787 11.796 1.00 42.06 202 LEU A O 1
ATOM 1575 N N . PRO A 1 203 ? -10.013 -17.884 11.171 1.00 51.44 203 PRO A N 1
ATOM 1576 C CA . PRO A 1 203 ? -11.344 -18.198 10.671 1.00 51.44 203 PRO A CA 1
ATOM 1577 C C . PRO A 1 203 ? -12.325 -18.227 11.849 1.00 51.44 203 PRO A C 1
ATOM 1579 O O . PRO A 1 203 ? -12.023 -18.833 12.880 1.00 51.44 203 PRO A O 1
ATOM 1582 N N . GLY A 1 204 ? -13.447 -17.519 11.693 1.00 41.38 204 GLY A N 1
ATOM 1583 C CA . GLY A 1 204 ? -14.569 -17.543 12.636 1.00 41.38 204 GLY A CA 1
ATOM 1584 C C . GLY A 1 204 ? -15.309 -18.872 12.644 1.00 41.38 204 GLY A C 1
ATOM 1585 O O . GLY A 1 204 ? -15.180 -19.632 11.656 1.00 41.38 204 GLY A O 1
#